Protein AF-A0A935Z567-F1 (afdb_monomer_lite)

Structure (mmCIF, N/CA/C/O backbone):
data_AF-A0A935Z567-F1
#
_entry.id   AF-A0A935Z567-F1
#
loop_
_atom_site.group_PDB
_atom_site.id
_atom_site.type_symbol
_atom_site.label_atom_id
_atom_site.label_alt_id
_atom_site.label_comp_id
_atom_site.label_asym_id
_atom_site.label_entity_id
_atom_site.label_seq_id
_atom_site.pdbx_PDB_ins_code
_atom_site.Cartn_x
_atom_site.Cartn_y
_atom_site.Cartn_z
_atom_site.occupancy
_atom_site.B_iso_or_equiv
_atom_site.auth_seq_id
_atom_site.auth_comp_id
_atom_site.auth_asym_id
_atom_site.auth_atom_id
_atom_site.pdbx_PDB_model_num
ATOM 1 N N . MET A 1 1 ? -27.827 0.324 27.710 1.00 44.59 1 MET A N 1
ATOM 2 C CA . MET A 1 1 ? -26.939 -0.595 26.975 1.00 44.59 1 MET A CA 1
ATOM 3 C C . MET A 1 1 ? -26.848 -0.052 25.567 1.00 44.59 1 MET A C 1
ATOM 5 O O . MET A 1 1 ? -27.857 -0.059 24.879 1.00 44.59 1 MET A O 1
ATOM 9 N N . SER A 1 2 ? -25.726 0.569 25.209 1.00 57.16 2 SER A N 1
ATOM 10 C CA . SER A 1 2 ? -25.536 1.090 23.855 1.00 57.16 2 SER A CA 1
ATOM 11 C C . SER A 1 2 ? -25.254 -0.092 22.938 1.00 57.16 2 SER A C 1
ATOM 13 O O . SER A 1 2 ? -24.290 -0.817 23.165 1.00 57.16 2 SER A O 1
ATOM 15 N N . ASP A 1 3 ? -26.131 -0.302 21.964 1.00 50.41 3 ASP A N 1
ATOM 16 C CA . ASP A 1 3 ? -25.962 -1.275 20.892 1.00 50.41 3 ASP A CA 1
ATOM 17 C C . ASP A 1 3 ? -24.784 -0.811 20.021 1.00 50.41 3 ASP A C 1
ATOM 19 O O . ASP A 1 3 ? -24.916 0.071 19.172 1.00 50.41 3 ASP A O 1
ATOM 23 N N . GLU A 1 4 ? -23.581 -1.303 20.316 1.00 61.00 4 GLU A N 1
ATOM 24 C CA . GLU A 1 4 ? -22.419 -1.125 19.447 1.00 61.00 4 GLU A CA 1
ATOM 25 C C . GLU A 1 4 ? -22.566 -2.111 18.286 1.00 61.00 4 GLU A C 1
ATOM 27 O O . GLU A 1 4 ? -21.987 -3.197 18.279 1.00 61.00 4 GLU A O 1
ATOM 32 N N . SER A 1 5 ? -23.411 -1.762 17.314 1.00 66.88 5 SER A N 1
ATOM 33 C CA . SER A 1 5 ? -23.557 -2.559 16.102 1.00 66.88 5 SER A CA 1
ATOM 34 C C . SER A 1 5 ? -22.197 -2.608 15.380 1.00 66.88 5 SER A C 1
ATOM 36 O O . SER A 1 5 ? -21.588 -1.552 15.153 1.00 66.88 5 SER A O 1
ATOM 38 N N . PRO A 1 6 ? -21.678 -3.796 15.013 1.00 64.25 6 PRO A N 1
ATOM 39 C CA . PRO A 1 6 ? -20.356 -3.924 14.415 1.00 64.25 6 PRO A CA 1
ATOM 40 C C . PRO A 1 6 ? -20.309 -3.133 13.108 1.00 64.25 6 PRO A C 1
ATOM 42 O O . PRO A 1 6 ? -21.022 -3.432 12.149 1.00 64.25 6 PRO A O 1
ATOM 45 N N . LYS A 1 7 ? -19.478 -2.085 13.080 1.00 68.44 7 LYS A N 1
ATOM 46 C CA . LYS A 1 7 ? -19.321 -1.216 11.911 1.00 68.44 7 LYS A CA 1
ATOM 47 C C . LYS A 1 7 ? -18.932 -2.091 10.710 1.00 68.44 7 LYS A C 1
ATOM 49 O O . LYS A 1 7 ? -17.947 -2.826 10.816 1.00 68.44 7 LYS A O 1
ATOM 54 N N . PRO A 1 8 ? -19.671 -2.043 9.587 1.00 71.88 8 PRO A N 1
ATOM 55 C CA . PRO A 1 8 ? -19.402 -2.912 8.452 1.00 71.88 8 PRO A CA 1
ATOM 56 C C . PRO A 1 8 ? -17.976 -2.680 7.959 1.00 71.88 8 PRO A C 1
ATOM 58 O O . PRO A 1 8 ? -17.578 -1.551 7.659 1.00 71.88 8 PRO A O 1
ATOM 61 N N . ILE A 1 9 ? -17.195 -3.757 7.903 1.00 72.19 9 ILE A N 1
ATOM 62 C CA . ILE A 1 9 ? -15.820 -3.706 7.417 1.00 72.19 9 ILE A CA 1
ATOM 63 C C . ILE A 1 9 ? -15.884 -3.509 5.905 1.00 72.19 9 ILE A C 1
ATOM 65 O O . ILE A 1 9 ? -16.220 -4.424 5.155 1.00 72.19 9 ILE A O 1
ATOM 69 N N . VAL A 1 10 ? -15.582 -2.296 5.453 1.00 81.75 10 VAL A N 1
ATOM 70 C CA . VAL A 1 10 ? -15.609 -1.958 4.029 1.00 81.75 10 VAL A CA 1
ATOM 71 C C . VAL A 1 10 ? -14.394 -2.592 3.346 1.00 81.75 10 VAL A C 1
ATOM 73 O O . VAL A 1 10 ? -13.250 -2.359 3.746 1.00 81.75 10 VAL A O 1
ATOM 76 N N . ALA A 1 11 ? -14.653 -3.404 2.319 1.00 87.88 11 ALA A N 1
ATOM 77 C CA . ALA A 1 11 ? -13.630 -4.001 1.471 1.00 87.88 11 ALA A CA 1
ATOM 78 C C . ALA A 1 11 ? -13.310 -3.078 0.282 1.00 87.88 11 ALA A C 1
ATOM 80 O O . ALA A 1 11 ? -14.214 -2.611 -0.411 1.00 87.88 11 ALA A O 1
ATOM 81 N N . LEU A 1 12 ? -12.027 -2.814 0.042 1.00 90.81 12 LEU A N 1
ATOM 82 C CA . LEU A 1 12 ? -11.523 -1.975 -1.039 1.00 90.81 12 LEU A CA 1
ATOM 83 C C . LEU A 1 12 ? -10.589 -2.795 -1.929 1.00 90.81 12 LEU A C 1
ATOM 85 O O . LEU A 1 12 ? -9.544 -3.252 -1.476 1.00 90.81 12 LEU A O 1
ATOM 89 N N . ARG A 1 13 ? -10.945 -2.947 -3.204 1.00 93.25 13 ARG A N 1
ATOM 90 C CA . ARG A 1 13 ? -10.104 -3.614 -4.200 1.00 93.25 13 ARG A CA 1
ATOM 91 C C . ARG A 1 13 ? -9.543 -2.581 -5.166 1.00 93.25 13 ARG A C 1
ATOM 93 O O . ARG A 1 13 ? -10.315 -1.840 -5.769 1.00 93.25 13 ARG A O 1
ATOM 100 N N . VAL A 1 14 ? -8.222 -2.532 -5.303 1.00 91.56 14 VAL A N 1
ATOM 101 C CA . VAL A 1 14 ? -7.526 -1.599 -6.198 1.00 91.56 14 VAL A CA 1
ATOM 102 C C . VAL A 1 14 ? -6.729 -2.397 -7.217 1.00 91.56 14 VAL A C 1
ATOM 104 O O . VAL A 1 14 ? -5.913 -3.240 -6.850 1.00 91.56 14 VAL A O 1
ATOM 107 N N . VAL A 1 15 ? -6.986 -2.134 -8.497 1.00 93.94 15 VAL A N 1
ATOM 108 C CA . VAL A 1 15 ? -6.298 -2.783 -9.617 1.00 93.94 15 VAL A CA 1
ATOM 109 C C . VAL A 1 15 ? -5.158 -1.886 -10.078 1.00 93.94 15 VAL A C 1
ATOM 111 O O . VAL A 1 15 ? -5.386 -0.716 -10.385 1.00 93.94 15 VAL A O 1
ATOM 114 N N . ARG A 1 16 ? -3.941 -2.427 -10.144 1.00 92.25 16 ARG A N 1
ATOM 115 C CA . ARG A 1 16 ? -2.765 -1.725 -10.660 1.00 92.25 16 ARG A CA 1
ATOM 116 C C . ARG A 1 16 ? -2.413 -2.189 -12.071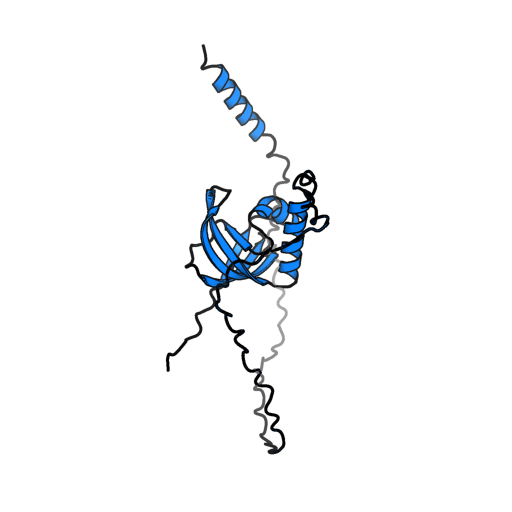 1.00 92.25 16 ARG A C 1
ATOM 118 O O . ARG A 1 16 ? -2.501 -3.385 -12.349 1.00 92.25 16 ARG A O 1
ATOM 125 N N . PRO A 1 17 ? -1.981 -1.279 -12.960 1.00 93.00 17 PRO A N 1
ATOM 126 C CA . PRO A 1 17 ? -1.701 -1.584 -14.361 1.00 93.00 17 PRO A CA 1
ATOM 127 C C . PRO A 1 17 ? -0.336 -2.271 -14.570 1.00 93.00 17 PRO A C 1
ATOM 129 O O . PRO A 1 17 ? 0.309 -2.044 -15.586 1.00 93.00 17 PRO A O 1
ATOM 132 N N . TYR A 1 18 ? 0.111 -3.104 -13.625 1.00 93.94 18 TYR A N 1
ATOM 133 C CA . TYR A 1 18 ? 1.374 -3.841 -13.720 1.00 93.94 18 TYR A CA 1
ATOM 134 C C . TYR A 1 18 ? 1.120 -5.325 -13.976 1.00 93.94 18 TYR A C 1
ATOM 136 O O . TYR A 1 18 ? 0.080 -5.873 -13.590 1.00 93.94 18 TYR A O 1
ATOM 144 N N . ASP A 1 19 ? 2.085 -5.977 -14.616 1.00 91.56 19 ASP A N 1
ATOM 145 C CA . ASP A 1 19 ? 2.006 -7.395 -14.975 1.00 91.56 19 ASP A CA 1
ATOM 146 C C . ASP A 1 19 ? 2.670 -8.300 -13.925 1.00 91.56 19 ASP A C 1
ATOM 148 O O . ASP A 1 19 ? 2.311 -9.471 -13.797 1.00 91.56 19 ASP A O 1
ATOM 152 N N . SER A 1 20 ? 3.610 -7.762 -13.136 1.00 93.81 20 SER A N 1
ATOM 153 C CA . SER A 1 20 ? 4.373 -8.513 -12.129 1.00 93.81 20 SER A CA 1
ATOM 154 C C . SER A 1 20 ? 4.619 -7.727 -10.841 1.00 93.81 20 SER A C 1
ATOM 156 O O . SER A 1 20 ? 4.554 -6.497 -10.812 1.00 93.81 20 SER A O 1
ATOM 158 N N . GLU A 1 21 ? 4.937 -8.460 -9.772 1.00 91.56 21 GLU A N 1
ATOM 159 C CA . GLU A 1 21 ? 5.300 -7.889 -8.474 1.00 91.56 21 GLU A CA 1
ATOM 160 C C . GLU A 1 21 ? 6.556 -7.014 -8.561 1.00 91.56 21 GLU A C 1
ATOM 162 O O . GLU A 1 21 ? 6.546 -5.888 -8.075 1.00 91.56 21 GLU A O 1
ATOM 167 N N . ASP A 1 22 ? 7.618 -7.493 -9.213 1.00 91.69 22 ASP A N 1
ATOM 168 C CA . ASP A 1 22 ? 8.876 -6.750 -9.328 1.00 91.69 22 ASP A CA 1
ATOM 169 C C . ASP A 1 22 ? 8.703 -5.430 -10.083 1.00 91.69 22 ASP A C 1
ATOM 171 O O . ASP A 1 22 ? 9.339 -4.432 -9.753 1.00 91.69 22 ASP A O 1
ATOM 175 N N . GLN A 1 23 ? 7.832 -5.404 -11.095 1.00 92.31 23 GLN A N 1
ATOM 176 C CA . GLN A 1 23 ? 7.509 -4.173 -11.813 1.00 92.31 23 GLN A CA 1
ATOM 177 C C . GLN A 1 23 ? 6.780 -3.179 -10.906 1.00 92.31 23 GLN A C 1
ATOM 179 O O . GLN A 1 23 ? 7.162 -2.015 -10.858 1.00 92.31 23 GLN A O 1
ATOM 184 N N . PHE A 1 24 ? 5.786 -3.647 -10.149 1.00 91.88 24 PHE A N 1
ATOM 185 C CA . PHE A 1 24 ? 5.091 -2.823 -9.162 1.00 91.88 24 PHE A CA 1
ATOM 186 C C . PHE A 1 24 ? 6.054 -2.274 -8.098 1.00 91.88 24 PHE A C 1
ATOM 188 O O . PHE A 1 24 ? 5.989 -1.097 -7.763 1.00 91.88 24 PHE A O 1
ATOM 195 N N . LEU A 1 25 ? 6.985 -3.091 -7.598 1.00 90.75 25 LEU A N 1
ATOM 196 C CA . LEU A 1 25 ? 7.983 -2.644 -6.626 1.00 90.75 25 LEU A CA 1
ATOM 197 C C . LEU A 1 25 ? 8.945 -1.602 -7.203 1.00 90.75 25 LEU A C 1
ATOM 199 O O . LEU A 1 25 ? 9.351 -0.708 -6.476 1.00 90.75 25 LEU A O 1
ATOM 203 N N . ARG A 1 26 ? 9.305 -1.670 -8.485 1.00 90.25 26 ARG A N 1
ATOM 204 C CA . ARG A 1 26 ? 10.166 -0.646 -9.100 1.00 90.25 26 ARG A CA 1
ATOM 205 C C . ARG A 1 26 ? 9.453 0.693 -9.280 1.00 90.25 26 ARG A C 1
ATOM 207 O O . ARG A 1 26 ? 10.035 1.727 -8.982 1.00 90.25 26 ARG A O 1
ATOM 214 N N . GLU A 1 27 ? 8.211 0.665 -9.753 1.00 89.38 27 GLU A N 1
ATOM 215 C CA . GLU A 1 27 ? 7.473 1.878 -10.135 1.00 89.38 27 GLU A CA 1
ATOM 216 C C . GLU A 1 27 ? 6.712 2.509 -8.955 1.00 89.38 27 GLU A C 1
ATOM 218 O O . GLU A 1 27 ? 6.616 3.728 -8.850 1.00 89.38 27 GLU A O 1
ATOM 223 N N . GLU A 1 28 ? 6.169 1.693 -8.044 1.00 88.31 28 GLU A N 1
ATOM 224 C CA . GLU A 1 28 ? 5.251 2.127 -6.978 1.00 88.31 28 GLU A CA 1
ATOM 225 C C . GLU A 1 28 ? 5.782 1.819 -5.561 1.00 88.31 28 GLU A C 1
ATOM 227 O O . GLU A 1 28 ? 5.048 1.945 -4.577 1.00 88.31 28 GLU A O 1
ATOM 232 N N . ALA A 1 29 ? 7.073 1.481 -5.396 1.00 87.06 29 ALA A N 1
ATOM 233 C CA . ALA A 1 29 ? 7.669 1.342 -4.056 1.00 87.06 29 ALA A CA 1
ATOM 234 C C . ALA A 1 29 ? 7.553 2.621 -3.224 1.00 87.06 29 ALA A C 1
ATOM 236 O O . ALA A 1 29 ? 7.549 2.543 -1.994 1.00 87.06 29 ALA A O 1
ATOM 237 N N . PHE A 1 30 ? 7.461 3.800 -3.850 1.00 87.50 30 PHE A N 1
ATOM 238 C CA . PHE A 1 30 ? 7.276 5.063 -3.135 1.00 87.50 30 PHE A CA 1
ATOM 239 C C . PHE A 1 30 ? 5.983 5.060 -2.294 1.00 87.50 30 PHE A C 1
ATOM 241 O O . PHE A 1 30 ? 6.014 5.491 -1.141 1.00 87.50 30 PHE A O 1
ATOM 248 N N . ALA A 1 31 ? 4.905 4.458 -2.810 1.00 89.12 31 ALA A N 1
ATOM 249 C CA . ALA A 1 31 ? 3.601 4.362 -2.157 1.00 89.12 31 ALA A CA 1
ATOM 250 C C . ALA A 1 31 ? 3.563 3.350 -0.998 1.00 89.12 31 ALA A C 1
ATOM 252 O O . ALA A 1 31 ? 2.636 3.358 -0.184 1.00 89.12 31 ALA A O 1
ATOM 253 N N . LEU A 1 32 ? 4.570 2.480 -0.904 1.00 92.06 32 LEU A N 1
ATOM 254 C CA . LEU A 1 32 ? 4.724 1.487 0.152 1.00 92.06 32 LEU A CA 1
ATOM 255 C C . LEU A 1 32 ? 5.768 1.926 1.177 1.00 92.06 32 LEU A C 1
ATOM 257 O O . LEU A 1 32 ? 6.909 2.273 0.861 1.00 92.06 32 LEU A O 1
ATOM 261 N N . THR A 1 33 ? 5.386 1.847 2.447 1.00 91.62 33 THR A N 1
ATOM 262 C CA . THR A 1 33 ? 6.314 1.941 3.571 1.00 91.62 33 THR A CA 1
ATOM 263 C C . THR A 1 33 ? 6.179 0.706 4.450 1.00 91.62 33 THR A C 1
ATOM 265 O O . THR A 1 33 ? 5.262 -0.099 4.304 1.00 91.62 33 THR A O 1
ATOM 268 N N . ARG A 1 34 ? 7.076 0.561 5.428 1.00 92.50 34 ARG A N 1
ATOM 269 C CA . ARG A 1 34 ? 7.040 -0.570 6.361 1.00 92.50 34 ARG A CA 1
ATOM 270 C C . ARG A 1 34 ? 5.752 -0.643 7.190 1.00 92.50 34 ARG A C 1
ATOM 272 O O . ARG A 1 34 ? 5.390 -1.716 7.661 1.00 92.50 34 ARG A O 1
ATOM 279 N N . THR A 1 35 ? 5.082 0.490 7.407 1.00 94.25 35 THR A N 1
ATOM 280 C CA . THR A 1 35 ? 3.910 0.579 8.299 1.00 94.25 35 THR A CA 1
ATOM 281 C C . THR A 1 35 ? 2.666 1.166 7.636 1.00 94.25 35 THR A C 1
ATOM 283 O O . THR A 1 35 ? 1.584 1.108 8.226 1.00 94.25 35 THR A O 1
ATOM 286 N N . SER A 1 36 ? 2.791 1.702 6.424 1.00 93.88 36 SER A N 1
ATOM 287 C CA . SER A 1 36 ? 1.698 2.333 5.695 1.00 93.88 36 SER A CA 1
ATOM 288 C C . SER A 1 36 ? 1.731 2.040 4.197 1.00 93.88 36 SER A C 1
ATOM 290 O O . SER A 1 36 ? 2.767 1.707 3.625 1.00 93.88 36 SER A O 1
ATOM 292 N N . LEU A 1 37 ? 0.568 2.197 3.575 1.00 94.31 37 LEU A N 1
ATOM 293 C CA . LEU A 1 37 ? 0.345 2.114 2.138 1.00 94.31 37 LEU A CA 1
ATOM 294 C C . LEU A 1 37 ? -0.435 3.342 1.691 1.00 94.31 37 LEU A C 1
ATOM 296 O O . LEU A 1 37 ? -1.427 3.710 2.322 1.00 94.31 37 LEU A O 1
ATOM 300 N N . VAL A 1 38 ? -0.020 3.934 0.582 1.00 94.38 38 VAL A N 1
ATOM 301 C CA . VAL A 1 38 ? -0.748 5.001 -0.094 1.00 94.38 38 VAL A CA 1
ATOM 302 C C . VAL A 1 38 ? -1.443 4.409 -1.314 1.00 94.38 38 VAL A C 1
ATOM 304 O O . VAL A 1 38 ? -0.806 3.884 -2.219 1.00 94.38 38 VAL A O 1
ATOM 307 N N . LEU A 1 39 ? -2.770 4.465 -1.346 1.00 92.06 39 LEU A N 1
ATOM 308 C CA . LEU A 1 39 ? -3.556 4.009 -2.486 1.00 92.06 39 LEU A CA 1
ATOM 309 C C . LEU A 1 39 ? -3.867 5.196 -3.399 1.00 92.06 39 LEU A C 1
ATOM 311 O O . LEU A 1 39 ? -4.842 5.913 -3.176 1.00 92.06 39 LEU A O 1
ATOM 315 N N . VAL A 1 40 ? -3.043 5.391 -4.431 1.00 91.06 40 VAL A N 1
ATOM 316 C CA . VAL A 1 40 ? -3.258 6.423 -5.460 1.00 91.06 40 VAL A CA 1
ATOM 317 C C . VAL A 1 40 ? -4.540 6.128 -6.241 1.00 91.06 40 VAL A C 1
ATOM 319 O O . VAL A 1 40 ? -4.752 4.976 -6.642 1.00 91.06 40 VAL A O 1
ATOM 322 N N . GLY A 1 41 ? -5.395 7.139 -6.421 1.00 86.94 41 GLY A N 1
ATOM 323 C CA . GLY A 1 41 ? -6.667 7.027 -7.143 1.00 86.94 41 GLY A CA 1
ATOM 324 C C . GLY A 1 41 ? -7.783 6.321 -6.364 1.00 86.94 41 GLY A C 1
ATOM 325 O O . GLY A 1 41 ? -8.832 6.010 -6.928 1.00 86.94 41 GLY A O 1
ATOM 326 N N . ALA A 1 42 ? -7.582 6.036 -5.073 1.00 89.00 42 ALA A N 1
ATOM 327 C CA . ALA A 1 42 ? -8.630 5.471 -4.233 1.00 89.00 42 ALA A CA 1
ATOM 328 C C . ALA A 1 42 ? -9.634 6.543 -3.791 1.00 89.00 42 ALA A C 1
ATOM 330 O O . ALA A 1 42 ? -9.272 7.674 -3.478 1.00 89.00 42 ALA A O 1
ATOM 331 N N . ASN A 1 43 ? -10.906 6.150 -3.697 1.00 90.00 43 ASN A N 1
ATOM 332 C CA . ASN A 1 43 ? -11.962 7.031 -3.207 1.00 90.00 43 ASN A CA 1
ATOM 333 C C . ASN A 1 43 ? -11.665 7.530 -1.781 1.00 90.00 43 ASN A C 1
ATOM 335 O O . ASN A 1 43 ? -11.219 6.735 -0.944 1.00 90.00 43 ASN A O 1
ATOM 339 N N . PRO A 1 44 ? -11.997 8.795 -1.459 1.00 90.94 44 PRO A N 1
ATOM 340 C CA . PRO A 1 44 ? -11.816 9.330 -0.120 1.00 90.94 44 PRO A CA 1
ATOM 341 C C . PRO A 1 44 ? -12.623 8.521 0.899 1.00 90.94 44 PRO A C 1
ATOM 343 O O . PRO A 1 44 ? -13.735 8.034 0.635 1.00 90.94 44 PRO A O 1
ATOM 346 N N . ARG A 1 45 ? -12.037 8.353 2.084 1.00 93.19 45 ARG A N 1
ATOM 347 C CA . ARG A 1 45 ? -12.642 7.643 3.211 1.00 93.19 45 ARG A CA 1
ATOM 348 C C . ARG A 1 45 ? -12.422 8.432 4.498 1.00 93.19 45 ARG A C 1
ATOM 350 O O . ARG A 1 45 ? -11.399 9.100 4.618 1.00 93.19 45 ARG A O 1
ATOM 357 N N . PRO A 1 46 ? -13.367 8.354 5.447 1.00 92.50 46 PRO A N 1
ATOM 358 C CA . PRO A 1 46 ? -13.215 9.003 6.739 1.00 92.50 46 PRO A CA 1
ATOM 359 C C . PRO A 1 46 ? -12.016 8.429 7.497 1.00 92.50 46 PRO A C 1
ATOM 361 O O . PRO A 1 46 ? -11.795 7.214 7.529 1.00 92.50 46 PRO A O 1
ATOM 364 N N . GLU A 1 47 ? -11.260 9.323 8.123 1.00 94.94 47 GLU A N 1
ATOM 365 C CA . GLU A 1 47 ? -10.110 8.973 8.945 1.00 94.94 47 GLU A CA 1
ATOM 366 C C . GLU A 1 47 ? -10.511 8.077 10.118 1.00 94.94 47 GLU A C 1
ATOM 368 O O . GLU A 1 47 ? -11.612 8.146 10.668 1.00 94.94 47 GLU A O 1
ATOM 373 N N . GLY A 1 48 ? -9.602 7.186 10.497 1.00 93.81 48 GLY A N 1
ATOM 374 C CA . GLY A 1 48 ? -9.782 6.281 11.618 1.00 93.81 48 GLY A CA 1
ATOM 375 C C . GLY A 1 48 ? -10.598 5.021 11.323 1.00 93.81 48 GLY A C 1
ATOM 376 O O . GLY A 1 48 ? -10.571 4.123 12.168 1.00 93.81 48 GLY A O 1
ATOM 377 N N . VAL A 1 49 ? -11.256 4.908 10.162 1.00 92.88 49 VAL A N 1
ATOM 378 C CA . VAL A 1 49 ? -11.965 3.685 9.744 1.00 92.88 49 VAL A CA 1
ATOM 379 C C . VAL A 1 49 ? -10.979 2.581 9.371 1.00 92.88 49 VAL A C 1
ATOM 381 O O . VAL A 1 49 ? -9.956 2.836 8.738 1.00 92.88 49 VAL A O 1
ATOM 384 N N . ILE A 1 50 ? -11.296 1.348 9.770 1.00 93.25 50 ILE A N 1
ATOM 385 C CA . ILE A 1 50 ? -10.548 0.147 9.396 1.00 93.25 50 ILE A CA 1
ATOM 386 C C . ILE A 1 50 ? -11.183 -0.443 8.137 1.00 93.25 50 ILE A C 1
ATOM 388 O O . ILE A 1 50 ? -12.386 -0.698 8.097 1.00 93.25 50 ILE A O 1
ATOM 392 N N . LEU A 1 51 ? -10.364 -0.645 7.112 1.00 92.38 51 LEU A N 1
ATOM 393 C CA . LEU A 1 51 ? -10.764 -1.165 5.811 1.00 92.38 51 LEU A CA 1
ATOM 394 C C . LEU A 1 51 ? -9.990 -2.444 5.524 1.00 92.38 51 LEU A C 1
ATOM 396 O O . LEU A 1 51 ? -8.790 -2.517 5.799 1.00 92.38 51 LEU A O 1
ATOM 400 N N . ARG A 1 52 ? -10.655 -3.421 4.910 1.00 94.56 52 ARG A N 1
ATOM 401 C CA . ARG A 1 52 ? -9.966 -4.545 4.269 1.00 94.56 52 ARG A CA 1
ATOM 402 C C . ARG A 1 52 ? -9.566 -4.093 2.882 1.00 94.56 52 ARG A C 1
ATOM 404 O O . ARG A 1 52 ? -10.431 -3.675 2.123 1.00 94.56 52 ARG A O 1
ATOM 411 N N . PHE A 1 53 ? -8.289 -4.154 2.550 1.00 94.31 53 PHE A N 1
ATOM 412 C CA . PHE A 1 53 ? -7.817 -3.772 1.228 1.00 94.31 53 PHE A CA 1
ATOM 413 C C . PHE A 1 53 ? -7.219 -4.972 0.500 1.00 94.31 53 PHE A C 1
ATOM 415 O O . PHE A 1 53 ? -6.622 -5.866 1.106 1.00 94.31 53 PHE A O 1
ATOM 422 N N . GLU A 1 54 ? -7.384 -4.969 -0.815 1.00 95.19 54 GLU A N 1
ATOM 423 C CA . GLU A 1 54 ? -6.797 -5.934 -1.730 1.00 95.19 54 GLU A CA 1
ATOM 424 C C . GLU A 1 54 ? -6.213 -5.183 -2.926 1.00 95.19 54 GLU A C 1
ATOM 426 O O . GLU A 1 54 ? -6.927 -4.512 -3.674 1.00 95.19 54 GLU A O 1
ATOM 431 N N . LEU A 1 55 ? -4.899 -5.279 -3.084 1.00 94.06 55 LEU A N 1
ATOM 432 C CA . LEU A 1 55 ? -4.163 -4.753 -4.216 1.00 94.06 55 LEU A CA 1
ATOM 433 C C . LEU A 1 55 ? -3.929 -5.889 -5.206 1.00 94.06 55 LEU A C 1
ATOM 435 O O . LEU A 1 55 ? -3.272 -6.884 -4.876 1.00 94.06 55 LEU A O 1
ATOM 439 N N . VAL A 1 56 ? -4.467 -5.736 -6.410 1.00 95.50 56 VAL A N 1
ATOM 440 C CA . VAL A 1 56 ? -4.371 -6.736 -7.473 1.00 95.50 56 VAL A CA 1
ATOM 441 C C . VAL A 1 56 ? -3.657 -6.168 -8.688 1.00 95.50 56 VAL A C 1
ATOM 443 O O . VAL A 1 56 ? -3.797 -4.991 -9.013 1.00 95.50 56 VAL A O 1
ATOM 446 N N . LEU A 1 57 ? -2.891 -7.014 -9.365 1.00 94.94 57 LEU A N 1
ATOM 447 C CA . LEU A 1 57 ? -2.277 -6.695 -10.650 1.00 94.94 57 LEU A CA 1
ATOM 448 C C . LEU A 1 57 ? -3.307 -6.699 -11.776 1.00 94.94 57 LEU A C 1
ATOM 450 O O . LEU A 1 57 ? -4.424 -7.201 -11.621 1.00 94.94 57 LEU A O 1
ATOM 454 N N . ARG A 1 58 ? -2.888 -6.233 -12.953 1.00 94.69 58 ARG A N 1
ATOM 455 C CA . ARG A 1 58 ? -3.667 -6.320 -14.191 1.00 94.69 58 ARG A CA 1
ATOM 456 C C . ARG A 1 58 ? -4.067 -7.761 -14.514 1.00 94.69 58 ARG A C 1
ATOM 458 O O . ARG A 1 58 ? -5.165 -7.998 -15.003 1.00 94.69 58 ARG A O 1
ATOM 465 N N . SER A 1 59 ? -3.195 -8.717 -14.197 1.00 92.62 59 SER A N 1
ATOM 466 C CA . SER A 1 59 ? -3.445 -10.156 -14.338 1.00 92.62 59 SER A CA 1
ATOM 467 C C . SER A 1 59 ? -4.512 -10.700 -13.378 1.00 92.62 59 SER A C 1
ATOM 469 O O . SER A 1 59 ? -4.922 -11.849 -13.507 1.00 92.62 59 SER A O 1
ATOM 471 N N . GLY A 1 60 ? -4.949 -9.908 -12.394 1.00 92.44 60 GLY A N 1
ATOM 472 C CA . GLY A 1 60 ? -5.833 -10.338 -11.310 1.00 92.44 60 GLY A CA 1
ATOM 473 C C . GLY A 1 60 ? -5.101 -11.002 -10.142 1.00 92.44 60 GLY A C 1
ATOM 474 O O . GLY A 1 60 ? -5.736 -11.318 -9.135 1.00 92.44 60 GLY A O 1
ATOM 475 N N . ALA A 1 61 ? -3.779 -11.185 -10.236 1.00 93.00 61 ALA A N 1
ATOM 476 C CA . ALA A 1 61 ? -2.978 -11.725 -9.146 1.00 93.00 61 ALA A CA 1
ATOM 477 C C . ALA A 1 61 ? -2.984 -10.775 -7.939 1.00 93.00 61 ALA A C 1
ATOM 479 O O . ALA A 1 61 ? -2.692 -9.585 -8.065 1.00 93.00 61 ALA A O 1
ATOM 480 N N . ILE A 1 62 ? -3.298 -11.313 -6.761 1.00 94.38 62 ILE A N 1
ATOM 481 C CA . ILE A 1 62 ? -3.288 -10.560 -5.505 1.00 94.38 62 ILE A CA 1
ATOM 482 C C . ILE A 1 62 ? -1.837 -10.364 -5.061 1.00 94.38 62 ILE A C 1
ATOM 484 O O . ILE A 1 62 ? -1.130 -11.341 -4.797 1.00 94.38 62 ILE A O 1
ATOM 488 N N . LEU A 1 63 ? -1.413 -9.104 -4.957 1.00 92.88 63 LEU A N 1
ATOM 489 C CA . LEU A 1 63 ? -0.102 -8.731 -4.421 1.00 92.88 63 LEU A CA 1
ATOM 490 C C . LEU A 1 63 ? -0.148 -8.493 -2.925 1.00 92.88 63 LEU A C 1
ATOM 492 O O . LEU A 1 63 ? 0.670 -9.026 -2.178 1.00 92.88 63 LEU A O 1
ATOM 496 N N . LEU A 1 64 ? -1.101 -7.666 -2.500 1.00 94.25 64 LEU A N 1
ATOM 497 C CA . LEU A 1 64 ? -1.167 -7.184 -1.135 1.00 94.25 64 LEU A CA 1
ATOM 498 C C . LEU A 1 64 ? -2.588 -7.309 -0.620 1.00 94.25 64 LEU A C 1
ATOM 500 O O . LEU A 1 64 ? -3.526 -6.764 -1.192 1.00 94.25 64 LEU A O 1
ATOM 504 N N . ARG A 1 65 ? -2.736 -8.010 0.491 1.00 95.69 65 ARG A N 1
ATOM 505 C C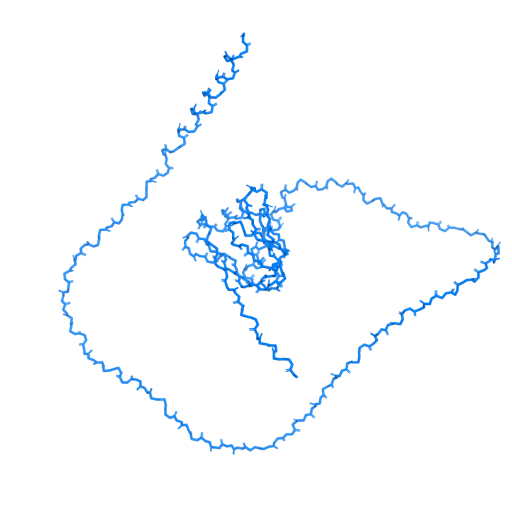A . ARG A 1 65 ? -3.995 -8.145 1.209 1.00 95.69 65 ARG A CA 1
ATOM 506 C C . ARG A 1 65 ? -3.773 -7.911 2.694 1.00 95.69 65 ARG A C 1
ATOM 508 O O . ARG A 1 65 ? -2.747 -8.317 3.259 1.00 95.69 65 ARG A O 1
ATOM 515 N N . GLY A 1 66 ? -4.718 -7.203 3.297 1.00 95.31 66 GLY A N 1
ATOM 516 C CA . GLY A 1 66 ? -4.693 -6.911 4.717 1.00 95.31 66 GLY A CA 1
ATOM 517 C C . GLY A 1 66 ? -5.822 -5.998 5.165 1.00 95.31 66 GLY A C 1
ATOM 518 O O . GLY A 1 66 ? -6.776 -5.716 4.439 1.00 95.31 66 GLY A O 1
ATOM 519 N N . GLU A 1 67 ? -5.682 -5.539 6.397 1.00 95.38 67 GLU A N 1
ATOM 520 C CA . GLU A 1 67 ? -6.511 -4.531 7.029 1.00 95.38 67 GLU A CA 1
ATOM 521 C C . GLU A 1 67 ? -5.656 -3.310 7.350 1.00 95.38 67 GLU A C 1
ATOM 523 O O . GLU A 1 67 ? -4.509 -3.413 7.805 1.00 95.38 67 GLU A O 1
ATOM 528 N N . GLY A 1 68 ? -6.215 -2.135 7.087 1.00 95.38 68 GLY A N 1
ATOM 529 C CA . GLY A 1 68 ? -5.546 -0.868 7.321 1.00 95.38 68 GLY A CA 1
ATOM 530 C C . GLY A 1 68 ? -6.499 0.164 7.894 1.00 95.38 68 GLY A C 1
ATOM 531 O O . GLY A 1 68 ? -7.670 0.223 7.520 1.00 95.38 68 GLY A O 1
ATOM 532 N N . ARG A 1 69 ? -5.989 0.991 8.804 1.00 95.50 69 ARG A N 1
ATOM 533 C CA . ARG A 1 69 ? -6.696 2.152 9.337 1.00 95.50 69 ARG A CA 1
ATOM 534 C C . ARG A 1 69 ? -6.408 3.368 8.466 1.00 95.50 69 ARG A C 1
ATOM 536 O O . ARG A 1 69 ? -5.243 3.682 8.234 1.00 95.50 69 ARG A O 1
ATOM 543 N N . VAL A 1 70 ? -7.448 4.063 8.019 1.00 95.94 70 VAL A N 1
ATOM 544 C CA . VAL A 1 70 ? -7.309 5.302 7.243 1.00 95.94 70 VAL A CA 1
ATOM 545 C C . VAL A 1 70 ? -6.656 6.378 8.104 1.00 95.94 70 VAL A C 1
ATOM 547 O O . VAL A 1 70 ? -7.148 6.678 9.191 1.00 95.94 70 VAL A O 1
ATOM 550 N N . LEU A 1 71 ? -5.553 6.943 7.619 1.00 95.56 71 LEU A N 1
ATOM 551 C CA . LEU A 1 71 ? -4.887 8.089 8.236 1.00 95.56 71 LEU A CA 1
ATOM 552 C C . LEU A 1 71 ? -5.353 9.416 7.644 1.00 95.56 71 LEU A C 1
ATOM 554 O O . LEU A 1 71 ? -5.374 10.403 8.360 1.00 95.56 71 LEU A O 1
ATOM 558 N N . GLY A 1 72 ? -5.694 9.432 6.357 1.00 94.38 72 GLY A N 1
ATOM 559 C CA . GLY A 1 72 ? -6.078 10.644 5.646 1.00 94.38 72 GLY A CA 1
ATOM 560 C C . GLY A 1 72 ? -6.171 10.413 4.146 1.00 94.38 72 GLY A C 1
ATOM 561 O O . GLY A 1 72 ? -5.788 9.356 3.633 1.00 94.38 72 GLY A O 1
ATOM 562 N N . HIS A 1 73 ? -6.681 11.417 3.447 1.00 94.50 73 HIS A N 1
ATOM 563 C CA . HIS A 1 73 ? -6.748 11.469 1.993 1.00 94.50 73 HIS A CA 1
ATOM 564 C C . HIS A 1 73 ? -6.177 12.808 1.528 1.00 94.50 73 HIS A C 1
ATOM 566 O O . HIS A 1 73 ? -6.618 13.859 1.994 1.00 94.50 73 HIS A O 1
ATOM 572 N N . GLY A 1 74 ? -5.211 12.783 0.616 1.00 91.69 74 GLY A N 1
ATOM 573 C CA . GLY A 1 74 ? -4.514 13.992 0.186 1.00 91.69 74 GLY A CA 1
ATOM 574 C C . GLY A 1 74 ? -3.692 13.786 -1.083 1.00 91.69 74 GLY A C 1
ATOM 575 O O . GLY A 1 74 ? -3.657 12.675 -1.612 1.00 91.69 74 GLY A O 1
ATOM 576 N N . PRO A 1 75 ? -3.054 14.851 -1.592 1.00 90.50 75 PRO A N 1
ATOM 577 C CA . PRO A 1 75 ? -2.173 14.749 -2.746 1.00 90.50 75 PRO A CA 1
ATOM 578 C C . PRO A 1 75 ? -0.964 13.869 -2.414 1.00 90.50 75 PRO A C 1
ATOM 580 O O . PRO A 1 75 ? -0.375 13.974 -1.337 1.00 90.50 75 PRO A O 1
ATOM 583 N N . THR A 1 76 ? -0.612 12.989 -3.343 1.00 87.19 76 THR A N 1
ATOM 584 C CA . THR A 1 76 ? 0.571 12.125 -3.253 1.00 87.19 76 THR A CA 1
ATOM 585 C C . THR A 1 76 ? 1.769 12.762 -3.954 1.00 87.19 76 THR A C 1
ATOM 587 O O . THR A 1 76 ? 1.649 13.831 -4.551 1.00 87.19 76 THR A O 1
ATOM 590 N N . GLU A 1 77 ? 2.931 12.104 -3.920 1.00 81.25 77 GLU A N 1
ATOM 591 C CA . GLU A 1 77 ? 4.133 12.553 -4.643 1.00 81.25 77 GLU A CA 1
ATOM 592 C C . GLU A 1 77 ? 3.906 12.664 -6.161 1.00 81.25 77 GLU A C 1
ATOM 594 O O . GLU A 1 77 ? 4.554 13.467 -6.826 1.00 81.25 77 GLU A O 1
ATOM 599 N N . LEU A 1 78 ? 2.929 11.924 -6.697 1.00 80.56 78 LEU A N 1
ATOM 600 C CA . LEU A 1 78 ? 2.509 11.996 -8.097 1.00 80.56 78 LEU A CA 1
ATOM 601 C C . LEU A 1 78 ? 1.511 13.134 -8.384 1.00 80.56 78 LEU A C 1
ATOM 603 O O . LEU A 1 78 ? 1.068 13.293 -9.517 1.00 80.56 78 LEU A O 1
ATOM 607 N N . GLY A 1 79 ? 1.107 13.909 -7.374 1.00 84.81 79 GLY A N 1
ATOM 608 C CA . GLY A 1 79 ? 0.091 14.962 -7.494 1.00 84.81 79 GLY A CA 1
ATOM 609 C C . GLY A 1 79 ? -1.351 14.448 -7.566 1.00 84.81 79 GLY A C 1
ATOM 610 O O . GLY A 1 79 ? -2.289 15.225 -7.393 1.00 84.81 79 GLY A O 1
ATOM 611 N N . GLU A 1 80 ? -1.551 13.144 -7.754 1.00 87.50 80 GLU A N 1
ATOM 612 C CA . GLU A 1 80 ? -2.865 12.510 -7.701 1.00 87.50 80 GLU A CA 1
ATOM 613 C C . GLU A 1 80 ? -3.338 12.326 -6.251 1.00 87.50 80 GLU A C 1
ATOM 615 O O . GLU A 1 80 ? -2.517 12.063 -5.361 1.00 87.50 80 GLU A O 1
ATOM 620 N N . PRO A 1 81 ? -4.653 12.434 -5.986 1.00 90.69 81 PRO A N 1
ATOM 621 C CA . PRO A 1 81 ? -5.202 12.151 -4.670 1.00 90.69 81 PRO A CA 1
ATOM 622 C C . PRO A 1 81 ? -5.012 10.672 -4.313 1.00 90.69 81 PRO A C 1
ATOM 624 O O . PRO A 1 81 ? -5.294 9.768 -5.106 1.00 90.69 81 PRO A O 1
ATOM 627 N N . GLY A 1 82 ? -4.535 10.426 -3.098 1.00 92.25 82 GLY A N 1
ATOM 628 C CA . GLY A 1 82 ? -4.305 9.092 -2.569 1.00 92.25 82 GLY A CA 1
ATOM 629 C C . GLY A 1 82 ? -4.841 8.932 -1.157 1.00 92.25 82 GLY A C 1
ATOM 630 O O . GLY A 1 82 ? -4.879 9.872 -0.359 1.00 92.25 82 GLY A O 1
ATOM 631 N N . LEU A 1 83 ? -5.261 7.706 -0.853 1.00 94.69 83 LEU A N 1
ATOM 632 C CA . LEU A 1 83 ? -5.723 7.314 0.472 1.00 94.69 83 LEU A CA 1
ATOM 633 C C . LEU A 1 83 ? -4.574 6.677 1.254 1.00 94.69 83 LEU A C 1
ATOM 635 O O . LEU A 1 83 ? -4.085 5.610 0.880 1.00 94.69 83 LEU A O 1
ATOM 639 N N . THR A 1 84 ? -4.175 7.294 2.361 1.00 95.19 84 THR A N 1
ATOM 640 C CA . THR A 1 84 ? -3.103 6.772 3.212 1.00 95.19 84 THR A CA 1
ATOM 641 C C . THR A 1 84 ? -3.681 5.845 4.272 1.00 95.19 84 THR A C 1
ATOM 643 O O . THR A 1 84 ? -4.526 6.240 5.080 1.00 95.19 84 THR A O 1
ATOM 646 N N . LEU A 1 85 ? -3.197 4.608 4.300 1.00 95.44 85 LEU A N 1
ATOM 647 C CA . LEU A 1 85 ? -3.597 3.562 5.233 1.00 95.44 85 LEU A CA 1
ATOM 648 C C . LEU A 1 85 ? -2.412 3.166 6.115 1.00 95.44 85 LEU A C 1
ATOM 650 O O . LEU A 1 85 ? -1.325 2.907 5.610 1.00 95.44 85 LEU A O 1
ATOM 654 N N . LYS A 1 86 ? -2.624 3.049 7.427 1.00 96.56 86 LYS A N 1
ATOM 655 C CA . LYS A 1 86 ? -1.687 2.400 8.354 1.00 96.56 86 LYS A CA 1
ATOM 656 C C . LYS A 1 86 ? -2.070 0.939 8.518 1.00 96.56 86 LYS A C 1
ATOM 658 O O . LYS A 1 86 ? -3.216 0.654 8.859 1.00 96.56 86 LYS A O 1
ATOM 663 N N . PHE A 1 87 ? -1.130 0.023 8.331 1.00 96.38 87 PHE A N 1
ATOM 664 C CA . PHE A 1 87 ? -1.400 -1.404 8.488 1.00 96.38 87 PHE A CA 1
ATOM 665 C C . PHE A 1 87 ? -1.811 -1.730 9.928 1.00 96.38 87 PHE A C 1
ATOM 667 O O . PHE A 1 87 ? -1.118 -1.365 10.879 1.00 96.38 87 PHE A O 1
ATOM 674 N N . THR A 1 88 ? -2.937 -2.425 10.083 1.00 95.38 88 THR A N 1
ATOM 675 C CA . THR A 1 88 ? -3.362 -3.016 11.361 1.00 95.38 88 THR A CA 1
ATOM 676 C C . THR A 1 88 ? -3.122 -4.518 11.348 1.00 95.38 88 THR A C 1
ATOM 678 O O . THR A 1 88 ? -2.612 -5.066 12.323 1.00 95.38 88 THR A O 1
ATOM 681 N N . ARG A 1 89 ? -3.438 -5.182 10.228 1.00 94.69 89 ARG A N 1
ATOM 682 C CA . ARG A 1 89 ? -3.169 -6.606 9.994 1.00 94.69 89 ARG A CA 1
ATOM 683 C C . ARG A 1 89 ? -2.730 -6.800 8.548 1.00 94.69 89 ARG A C 1
ATOM 685 O O . ARG A 1 89 ? -3.295 -6.205 7.640 1.00 94.69 89 ARG A O 1
ATOM 692 N N . LEU A 1 90 ? -1.734 -7.642 8.322 1.00 95.25 90 LEU A N 1
ATOM 693 C CA . LEU A 1 90 ? -1.265 -8.003 6.986 1.00 95.25 90 LEU A CA 1
ATOM 694 C C . LEU A 1 90 ? -1.191 -9.516 6.885 1.00 95.25 90 LEU A C 1
ATOM 696 O O . LEU A 1 90 ? -0.805 -10.182 7.848 1.00 95.25 90 LEU A O 1
ATOM 700 N N . ASP A 1 91 ? -1.505 -10.042 5.707 1.00 94.88 91 ASP A N 1
ATOM 701 C CA . ASP A 1 91 ? -1.234 -11.444 5.415 1.00 94.88 91 ASP A CA 1
ATOM 702 C C . ASP A 1 91 ? 0.287 -11.709 5.388 1.00 94.88 91 ASP A C 1
ATOM 704 O O . ASP A 1 91 ? 1.063 -10.815 5.025 1.00 94.88 91 ASP A O 1
ATOM 708 N N . PRO A 1 92 ? 0.751 -12.930 5.721 1.00 95.25 92 PRO A N 1
ATOM 709 C CA . PRO A 1 92 ? 2.180 -13.251 5.763 1.00 95.25 92 PRO A CA 1
ATOM 710 C C . PRO A 1 92 ? 2.917 -12.954 4.446 1.00 95.25 92 PRO A C 1
ATOM 712 O O . PRO A 1 92 ? 4.011 -12.389 4.462 1.00 95.25 92 PRO A O 1
ATOM 715 N N . ARG A 1 93 ? 2.285 -13.260 3.302 1.00 93.88 93 ARG A N 1
ATOM 716 C CA . ARG A 1 93 ? 2.812 -12.956 1.959 1.00 93.88 93 ARG A CA 1
ATOM 717 C C . ARG A 1 93 ? 2.958 -11.447 1.739 1.00 93.88 93 ARG A C 1
ATOM 719 O O . ARG A 1 93 ? 4.014 -10.992 1.308 1.00 93.88 93 ARG A O 1
ATOM 726 N N . SER A 1 94 ? 1.927 -10.681 2.094 1.00 93.81 94 SER A N 1
ATOM 727 C CA . SER A 1 94 ? 1.917 -9.218 1.998 1.00 93.81 94 SER A CA 1
ATOM 728 C C . SER A 1 94 ? 3.011 -8.587 2.860 1.00 93.81 94 SER A C 1
ATOM 730 O O . SER A 1 94 ? 3.697 -7.668 2.424 1.00 93.81 94 SER A O 1
ATOM 732 N N . LYS A 1 95 ? 3.215 -9.100 4.081 1.00 94.44 95 LYS A N 1
ATOM 733 C CA . LYS A 1 95 ? 4.275 -8.633 4.984 1.00 94.44 95 LYS A CA 1
ATOM 734 C C . LYS A 1 95 ? 5.669 -8.867 4.400 1.00 94.44 95 LYS A C 1
ATOM 736 O O . LYS A 1 95 ? 6.514 -7.987 4.521 1.00 94.44 95 LYS A O 1
ATOM 741 N N . ALA A 1 96 ? 5.910 -10.022 3.778 1.00 94.31 96 ALA A N 1
ATOM 742 C CA . ALA A 1 96 ? 7.189 -10.306 3.128 1.00 94.31 96 ALA A CA 1
ATOM 743 C C . ALA A 1 96 ? 7.458 -9.340 1.961 1.00 94.31 96 ALA A C 1
ATOM 745 O O . ALA A 1 96 ? 8.564 -8.822 1.842 1.00 94.31 96 ALA A O 1
ATOM 746 N N . LEU A 1 97 ? 6.438 -9.037 1.150 1.00 92.44 97 LEU A N 1
ATOM 747 C CA . LEU A 1 97 ? 6.537 -8.059 0.062 1.00 92.44 97 LEU A CA 1
ATOM 748 C C . LEU A 1 97 ? 6.863 -6.657 0.597 1.00 92.44 97 LEU A C 1
ATOM 750 O O . LEU A 1 97 ? 7.803 -6.029 0.117 1.00 92.44 97 LEU A O 1
ATOM 754 N N . VAL A 1 98 ? 6.142 -6.191 1.622 1.00 93.44 98 VAL A N 1
ATOM 755 C CA . VAL A 1 98 ? 6.383 -4.884 2.264 1.00 93.44 98 VAL A CA 1
ATOM 756 C C . VAL A 1 98 ? 7.802 -4.791 2.826 1.00 93.44 98 VAL A C 1
ATOM 758 O O . VAL A 1 98 ? 8.460 -3.766 2.662 1.00 93.44 98 VAL A O 1
ATOM 761 N N . ASP A 1 99 ? 8.288 -5.846 3.482 1.00 92.44 99 ASP A N 1
ATOM 762 C CA . ASP A 1 99 ? 9.635 -5.866 4.059 1.00 92.44 99 ASP A CA 1
ATOM 763 C C . ASP A 1 99 ? 10.717 -5.860 2.963 1.00 92.44 99 ASP A C 1
ATOM 765 O O . ASP A 1 99 ? 11.678 -5.102 3.075 1.00 92.44 99 ASP A O 1
ATOM 769 N N . ARG A 1 100 ? 10.510 -6.578 1.845 1.00 90.69 100 ARG A N 1
ATOM 770 C CA . ARG A 1 100 ? 11.383 -6.494 0.656 1.00 90.69 100 ARG A CA 1
ATOM 771 C C . ARG A 1 100 ? 11.396 -5.100 0.034 1.00 90.69 100 ARG A C 1
ATOM 773 O O . ARG A 1 100 ? 12.470 -4.584 -0.257 1.00 90.69 100 ARG A O 1
ATOM 780 N N . ALA A 1 101 ? 10.227 -4.484 -0.138 1.00 89.94 101 ALA A N 1
ATOM 781 C CA . ALA A 1 101 ? 10.103 -3.128 -0.673 1.00 89.94 101 ALA A CA 1
ATOM 782 C C . ALA A 1 101 ? 10.830 -2.105 0.215 1.00 89.94 101 ALA A C 1
ATOM 784 O O . ALA A 1 101 ? 11.564 -1.244 -0.270 1.00 89.94 101 ALA A O 1
ATOM 785 N N . ALA A 1 102 ? 10.662 -2.231 1.535 1.00 89.06 102 ALA A N 1
ATOM 786 C CA . ALA A 1 102 ? 11.340 -1.384 2.507 1.00 89.06 102 ALA A CA 1
ATOM 787 C C . ALA A 1 102 ? 12.863 -1.605 2.500 1.00 89.06 102 ALA A C 1
ATOM 789 O O . ALA A 1 102 ? 13.611 -0.633 2.567 1.00 89.06 102 ALA A O 1
ATOM 790 N N . ALA A 1 103 ? 13.326 -2.854 2.387 1.00 87.69 103 ALA A N 1
ATOM 791 C CA . ALA A 1 103 ? 14.748 -3.178 2.309 1.00 87.69 103 ALA A CA 1
ATOM 792 C C . ALA A 1 103 ? 15.399 -2.637 1.024 1.00 87.69 103 ALA A C 1
ATOM 794 O O . ALA A 1 103 ? 16.488 -2.071 1.092 1.00 87.69 103 ALA A O 1
ATOM 795 N N . ALA A 1 104 ? 14.716 -2.741 -0.122 1.00 84.44 104 ALA A N 1
ATOM 796 C CA . ALA A 1 104 ? 15.190 -2.192 -1.393 1.00 84.44 104 ALA A CA 1
ATOM 797 C C . ALA A 1 104 ? 15.384 -0.669 -1.316 1.00 84.44 104 ALA A C 1
ATOM 799 O O . ALA A 1 104 ? 16.430 -0.159 -1.708 1.00 84.44 104 ALA A O 1
ATOM 800 N N . LYS A 1 105 ? 14.437 0.049 -0.696 1.00 81.88 105 LYS A N 1
ATOM 801 C CA . LYS A 1 105 ? 14.557 1.497 -0.458 1.00 81.88 105 LYS A CA 1
ATOM 802 C C . LYS A 1 105 ? 15.753 1.878 0.418 1.00 81.88 105 LYS A C 1
ATOM 804 O O . LYS A 1 105 ? 16.381 2.901 0.172 1.00 81.88 105 LYS A O 1
ATOM 809 N N . VAL A 1 106 ? 16.063 1.086 1.446 1.00 78.75 106 VAL A N 1
ATOM 810 C CA . VAL A 1 106 ? 17.225 1.342 2.319 1.00 78.75 106 VAL A CA 1
ATOM 811 C C . VAL A 1 106 ? 18.541 1.078 1.586 1.00 78.75 106 VAL A C 1
ATOM 813 O O . VAL A 1 106 ? 19.508 1.791 1.825 1.00 78.75 106 VAL A O 1
ATOM 816 N N . ALA A 1 107 ? 18.580 0.085 0.695 1.00 75.81 107 ALA A N 1
ATOM 817 C CA . ALA A 1 107 ? 19.768 -0.237 -0.093 1.00 75.81 107 ALA A CA 1
ATOM 818 C C . ALA A 1 107 ? 20.060 0.795 -1.199 1.00 75.81 107 ALA A C 1
ATOM 820 O O . ALA A 1 107 ? 21.219 0.999 -1.549 1.00 75.81 107 ALA A O 1
ATOM 821 N N . GLU A 1 108 ? 19.021 1.430 -1.748 1.00 69.56 108 GLU A N 1
ATOM 822 C CA . GLU A 1 108 ? 19.151 2.449 -2.797 1.00 69.56 108 GLU A CA 1
ATOM 823 C C . GLU A 1 108 ? 19.373 3.862 -2.240 1.00 69.56 108 GLU A C 1
ATOM 825 O O . GLU A 1 108 ? 19.910 4.730 -2.929 1.00 69.56 108 GLU A O 1
ATOM 830 N N . ALA A 1 109 ? 19.023 4.096 -0.971 1.00 62.62 109 ALA A N 1
ATOM 831 C CA . ALA A 1 109 ? 19.462 5.296 -0.283 1.00 62.62 109 ALA A CA 1
ATOM 832 C C . ALA A 1 109 ? 21.004 5.301 -0.258 1.00 62.62 109 ALA A C 1
ATOM 834 O O . ALA A 1 109 ? 21.597 4.347 0.257 1.00 62.62 109 ALA A O 1
ATOM 835 N N . PRO A 1 110 ? 21.675 6.340 -0.801 1.00 53.25 110 PRO A N 1
ATOM 836 C CA . PRO A 1 110 ? 23.119 6.462 -0.665 1.00 53.25 110 PRO A CA 1
ATOM 837 C C . PRO A 1 110 ? 23.432 6.358 0.820 1.00 53.25 110 PRO A C 1
ATOM 839 O O . PRO A 1 110 ? 22.749 7.000 1.624 1.00 53.25 110 PRO A O 1
ATOM 842 N N . ALA A 1 111 ? 24.393 5.487 1.155 1.00 55.44 111 ALA A N 1
ATOM 843 C CA . ALA A 1 111 ? 24.789 5.192 2.525 1.00 55.44 111 ALA A CA 1
ATOM 844 C C . ALA A 1 111 ? 24.705 6.481 3.348 1.00 55.44 111 ALA A C 1
ATOM 846 O O . ALA A 1 111 ? 25.275 7.487 2.900 1.00 55.44 111 ALA A O 1
ATOM 847 N N . PRO A 1 112 ? 23.974 6.504 4.483 1.00 55.03 112 PRO A N 1
ATOM 848 C CA . PRO A 1 112 ? 24.056 7.645 5.371 1.00 55.03 112 PRO A CA 1
ATOM 849 C C . PRO A 1 112 ? 25.545 7.802 5.631 1.00 55.03 112 PRO A C 1
ATOM 851 O O . PRO A 1 112 ? 26.163 6.898 6.191 1.00 55.03 112 PRO A O 1
ATOM 854 N N . SER A 1 113 ? 26.139 8.874 5.097 1.00 45.47 113 SER A N 1
ATOM 855 C CA . SER A 1 113 ? 27.507 9.217 5.434 1.00 45.47 113 SER A CA 1
ATOM 856 C C . SER A 1 113 ? 27.523 9.173 6.943 1.00 45.47 113 SER A C 1
ATOM 858 O O . SER A 1 113 ? 26.715 9.861 7.570 1.00 45.47 113 SER A O 1
ATOM 860 N N . GLU A 1 114 ? 28.332 8.272 7.493 1.00 47.31 114 GLU A N 1
ATOM 861 C CA . GLU A 1 114 ? 28.701 8.272 8.892 1.00 47.31 114 GLU A CA 1
ATOM 862 C C . GLU A 1 114 ? 29.145 9.697 9.218 1.00 47.31 114 GLU A C 1
ATOM 864 O O . GLU A 1 114 ? 30.311 10.060 9.093 1.00 47.31 114 GLU A O 1
ATOM 869 N N . THR A 1 115 ? 28.219 10.547 9.644 1.00 48.94 115 THR A N 1
ATOM 870 C CA . THR A 1 115 ? 28.535 11.420 10.746 1.00 48.94 115 THR A CA 1
ATOM 871 C C . THR A 1 115 ? 28.735 10.441 11.891 1.00 48.94 115 THR A C 1
ATOM 873 O O . THR A 1 115 ? 27.768 9.779 12.286 1.00 48.94 115 THR A O 1
ATOM 876 N N . PRO A 1 116 ? 29.980 10.249 12.364 1.00 54.59 116 PRO A N 1
ATOM 877 C CA . PRO A 1 116 ? 30.226 9.364 13.483 1.00 54.59 116 PRO A CA 1
ATOM 878 C C . PRO A 1 116 ? 29.271 9.754 14.612 1.00 54.59 116 PRO A C 1
ATOM 880 O O . PRO A 1 116 ? 28.937 10.942 14.745 1.00 54.59 116 PRO A O 1
ATOM 883 N N . PRO A 1 117 ? 28.817 8.794 15.437 1.00 53.19 117 PRO A N 1
ATOM 884 C CA . PRO A 1 117 ? 28.189 9.162 16.686 1.00 53.19 117 PRO A CA 1
ATOM 885 C C . PRO A 1 117 ? 29.182 10.095 17.371 1.00 53.19 117 PRO A C 1
ATOM 887 O O . PRO A 1 117 ? 30.293 9.683 17.706 1.00 53.19 117 PRO A O 1
ATOM 890 N N . ILE A 1 118 ? 28.815 11.369 17.535 1.00 54.19 118 ILE A N 1
ATOM 891 C CA . ILE A 1 118 ? 29.452 12.194 18.547 1.00 54.19 118 ILE A CA 1
ATOM 892 C C . ILE A 1 118 ? 29.142 11.433 19.822 1.00 54.19 118 ILE A C 1
ATOM 894 O O . ILE A 1 118 ? 28.034 11.491 20.359 1.00 54.19 118 ILE A O 1
ATOM 898 N N . VAL A 1 119 ? 30.117 10.622 20.217 1.00 48.56 119 VAL A N 1
ATOM 899 C CA . VAL A 1 119 ? 30.315 10.104 21.550 1.00 48.56 119 VAL A CA 1
ATOM 900 C C . VAL A 1 119 ? 30.024 11.295 22.443 1.00 48.56 119 VAL A C 1
ATOM 902 O O . VAL A 1 119 ? 30.820 12.225 22.558 1.00 48.56 119 VAL A O 1
ATOM 905 N N . ARG A 1 120 ? 28.825 11.315 23.032 1.00 55.62 120 ARG A N 1
ATOM 906 C CA . ARG A 1 120 ? 28.632 12.020 24.286 1.00 55.62 120 ARG A CA 1
ATOM 907 C C . ARG A 1 120 ? 29.556 11.286 25.231 1.00 55.62 120 ARG A C 1
ATOM 909 O O . ARG A 1 120 ? 29.189 10.234 25.750 1.00 55.62 120 ARG A O 1
ATOM 916 N N . SER A 1 121 ? 30.783 11.789 25.328 1.00 47.53 121 SER A N 1
ATOM 917 C CA . SER A 1 121 ? 31.757 11.364 26.309 1.00 47.53 121 SER A CA 1
ATOM 918 C C . SER A 1 121 ? 31.029 11.294 27.638 1.00 47.53 121 SER A C 1
ATOM 920 O O . SER A 1 121 ? 30.545 12.302 28.157 1.00 47.53 121 SER A O 1
ATOM 922 N N . ALA A 1 122 ? 30.884 10.067 28.127 1.00 53.38 122 ALA A N 1
ATOM 923 C CA . ALA A 1 122 ? 30.538 9.822 29.505 1.00 53.38 122 ALA A CA 1
ATOM 924 C C . ALA A 1 122 ? 31.509 10.638 30.381 1.00 53.38 122 ALA A C 1
ATOM 926 O O . ALA A 1 122 ? 32.687 10.772 30.029 1.00 53.38 122 ALA A O 1
ATOM 927 N N . PRO A 1 123 ? 31.021 11.228 31.478 1.00 51.78 123 PRO A N 1
ATOM 928 C CA . PRO A 1 123 ? 31.804 12.139 32.289 1.00 51.78 123 PRO A CA 1
ATOM 929 C C . PRO A 1 123 ? 32.946 11.364 32.950 1.00 51.78 123 PRO A C 1
ATOM 931 O O . PRO A 1 123 ? 32.716 10.443 33.734 1.00 51.78 123 PRO A O 1
ATOM 934 N N . ALA A 1 124 ? 34.182 11.735 32.622 1.00 54.50 124 ALA A N 1
ATOM 935 C CA . ALA A 1 124 ? 35.345 11.332 33.391 1.00 54.50 124 ALA A CA 1
ATOM 936 C C . ALA A 1 124 ? 35.289 12.070 34.735 1.00 54.50 124 ALA A C 1
ATOM 938 O O . ALA A 1 124 ? 35.332 13.298 34.792 1.00 54.50 124 ALA A O 1
ATOM 939 N N . ALA A 1 125 ? 35.112 11.296 35.799 1.00 57.12 125 ALA A N 1
ATOM 940 C CA . ALA A 1 125 ? 35.165 11.744 37.178 1.00 57.12 125 ALA A CA 1
ATOM 941 C C . ALA A 1 125 ? 36.511 12.408 37.514 1.00 57.12 125 ALA A C 1
ATOM 943 O O . ALA A 1 125 ? 37.533 12.007 36.962 1.00 57.12 125 ALA A O 1
ATOM 944 N N . LEU A 1 126 ? 36.505 13.345 38.467 1.00 56.03 126 LEU A N 1
ATOM 945 C CA . LEU A 1 126 ? 37.296 13.313 39.711 1.00 56.03 126 LEU A CA 1
ATOM 946 C C . LEU A 1 126 ? 36.795 14.432 40.676 1.00 56.03 126 LEU A C 1
ATOM 948 O O . LEU A 1 126 ? 36.108 15.346 40.220 1.00 56.03 126 LEU A O 1
ATOM 952 N N . PRO A 1 127 ? 37.023 14.299 42.001 1.00 63.94 127 PRO A N 1
ATOM 953 C CA . PRO A 1 127 ? 36.205 14.867 43.080 1.00 63.94 127 PRO A CA 1
ATOM 954 C C . PRO A 1 127 ? 36.761 16.179 43.654 1.00 63.94 127 PRO A C 1
ATOM 956 O O . PRO A 1 127 ? 37.971 16.342 43.677 1.00 63.94 127 PRO A O 1
ATOM 959 N N . GLU A 1 128 ? 35.891 17.038 44.206 1.00 52.22 128 GLU A N 1
ATOM 960 C CA . GLU A 1 128 ? 36.126 17.783 45.461 1.00 52.22 128 GLU A CA 1
ATOM 961 C C . GLU A 1 128 ? 34.860 18.549 45.923 1.00 52.22 128 GLU A C 1
ATOM 963 O O . GLU A 1 128 ? 34.232 19.280 45.165 1.00 52.22 128 GLU A O 1
ATOM 968 N N . GLU A 1 129 ? 34.490 18.270 47.178 1.00 50.38 129 GLU A N 1
ATOM 969 C CA . GLU A 1 129 ? 33.860 19.103 48.221 1.00 50.38 129 GLU A CA 1
ATOM 970 C C . GLU A 1 129 ? 32.581 19.966 47.988 1.00 50.38 129 GLU A C 1
ATOM 972 O O . GLU A 1 129 ? 32.560 20.957 47.273 1.00 50.38 129 GLU A O 1
ATOM 977 N N . VAL A 1 130 ? 31.520 19.550 48.714 1.00 62.53 130 VAL A N 1
ATOM 978 C CA . VAL A 1 130 ? 30.438 20.251 49.481 1.00 62.53 130 VAL A CA 1
ATOM 979 C C . VAL A 1 130 ? 30.304 21.802 49.444 1.00 62.53 130 VAL A C 1
ATOM 981 O O . VAL A 1 130 ? 31.316 22.474 49.305 1.00 62.53 130 VAL A O 1
ATOM 984 N N . PRO A 1 131 ? 29.120 22.433 49.726 1.00 54.91 131 PRO A N 1
ATOM 985 C CA . PRO A 1 131 ? 27.972 21.914 50.486 1.00 54.91 131 PRO A CA 1
ATOM 986 C C . PRO A 1 131 ? 26.548 22.213 49.947 1.00 54.91 131 PRO A C 1
ATOM 988 O O . PRO A 1 131 ? 26.294 23.028 49.067 1.00 54.91 131 PRO A O 1
ATOM 991 N N . ALA A 1 132 ? 25.614 21.506 50.586 1.00 58.75 132 ALA A N 1
ATOM 992 C CA . ALA A 1 132 ? 24.165 21.665 50.664 1.00 58.75 132 ALA A CA 1
ATOM 993 C C . ALA A 1 132 ? 23.554 23.016 50.255 1.00 58.75 132 ALA A C 1
ATOM 995 O O . ALA A 1 132 ? 23.746 24.001 50.955 1.00 58.75 132 ALA A O 1
ATOM 996 N N . TYR A 1 133 ? 22.618 22.985 49.297 1.00 53.41 133 TYR A N 1
ATOM 997 C CA . TYR A 1 133 ? 21.385 23.770 49.395 1.00 53.41 133 TYR A CA 1
ATOM 998 C C . TYR A 1 133 ? 20.168 23.027 48.824 1.00 53.41 133 TYR A C 1
ATOM 1000 O O . TYR A 1 133 ? 20.133 22.603 47.676 1.00 53.41 133 TYR A O 1
ATOM 1008 N N . ALA A 1 134 ? 19.158 22.960 49.691 1.00 53.91 134 ALA A N 1
ATOM 1009 C CA . ALA A 1 134 ? 17.737 23.105 49.397 1.00 53.91 134 ALA A CA 1
ATOM 1010 C C . ALA A 1 134 ? 17.011 22.006 48.595 1.00 53.91 134 ALA A C 1
ATOM 1012 O O . ALA A 1 134 ? 16.877 22.020 47.378 1.00 53.91 134 ALA A O 1
ATOM 1013 N N . ARG A 1 135 ? 16.392 21.127 49.391 1.00 53.47 135 ARG A N 1
ATOM 1014 C CA . ARG A 1 135 ? 15.093 20.473 49.169 1.00 53.47 135 ARG A CA 1
ATOM 1015 C C . ARG A 1 135 ? 14.137 21.211 48.210 1.00 53.47 135 ARG A C 1
ATOM 1017 O O . ARG A 1 135 ? 13.729 22.331 48.498 1.00 53.47 135 ARG A O 1
ATOM 1024 N N . ALA A 1 136 ? 13.610 20.460 47.244 1.00 53.16 136 ALA A N 1
ATOM 1025 C CA . ALA A 1 136 ? 12.192 20.447 46.855 1.00 53.16 136 ALA A CA 1
ATOM 1026 C C . ALA A 1 136 ? 11.886 19.040 46.269 1.00 53.16 136 ALA A C 1
ATOM 1028 O O . ALA A 1 136 ? 12.413 18.697 45.221 1.00 53.16 136 ALA A O 1
ATOM 1029 N N . THR A 1 137 ? 11.306 18.059 46.988 1.00 49.56 137 THR A N 1
ATOM 1030 C CA . THR A 1 137 ? 9.846 17.779 47.129 1.00 49.56 137 THR A CA 1
ATOM 1031 C C . THR A 1 137 ? 9.046 18.338 45.947 1.00 49.56 137 THR A C 1
ATOM 1033 O O . THR A 1 137 ? 9.018 19.551 45.812 1.00 49.56 137 THR A O 1
ATOM 1036 N N . VAL A 1 138 ? 8.365 17.617 45.045 1.00 54.47 138 VAL A N 1
ATOM 1037 C CA . VAL A 1 138 ? 7.555 16.365 44.987 1.00 54.47 138 VAL A CA 1
ATOM 1038 C C . VAL A 1 138 ? 7.096 16.210 43.493 1.00 54.47 138 VAL A C 1
ATOM 1040 O O . VAL A 1 138 ? 7.457 17.081 42.706 1.00 54.47 138 VAL A O 1
ATOM 1043 N N . PRO A 1 139 ? 6.208 15.284 43.043 1.00 52.72 139 PRO A N 1
ATOM 1044 C CA . PRO A 1 139 ? 5.819 13.959 43.526 1.00 52.72 139 PRO A CA 1
ATOM 1045 C C . PRO A 1 139 ? 5.937 12.835 42.465 1.00 52.72 139 PRO A C 1
ATOM 1047 O O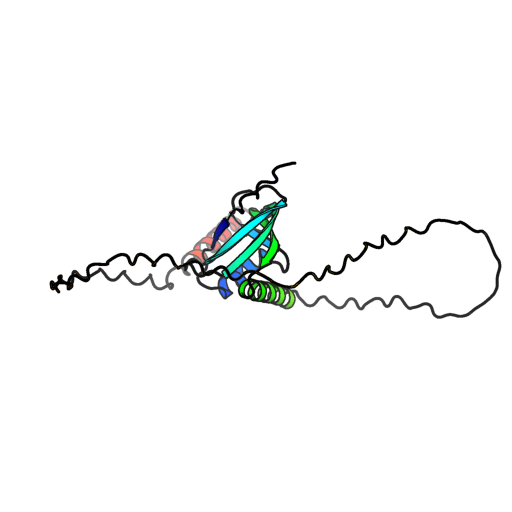 . PRO A 1 139 ? 5.774 12.999 41.261 1.00 52.72 139 PRO A O 1
ATOM 1050 N N . ASN A 1 140 ? 6.097 11.640 43.018 1.00 53.25 140 ASN A N 1
ATOM 1051 C CA . ASN A 1 140 ? 5.883 10.307 42.468 1.00 53.25 140 ASN A CA 1
ATOM 1052 C C . ASN A 1 140 ? 4.509 10.147 41.769 1.00 53.25 140 ASN A C 1
ATOM 1054 O O . ASN A 1 140 ? 3.471 10.098 42.437 1.00 53.25 140 ASN A O 1
ATOM 1058 N N . LEU A 1 141 ? 4.499 10.020 40.436 1.00 57.75 141 LEU A N 1
ATOM 1059 C CA . LEU A 1 141 ? 3.344 9.515 39.689 1.00 57.75 141 LEU A CA 1
ATOM 1060 C C . LEU A 1 141 ? 3.343 7.987 39.760 1.00 57.75 141 LEU A C 1
ATOM 1062 O O . LEU A 1 141 ? 4.085 7.290 39.070 1.00 57.75 141 LEU A O 1
ATOM 1066 N N . LYS A 1 142 ? 2.489 7.509 40.665 1.00 50.00 142 LYS A N 1
ATOM 1067 C CA . LYS A 1 142 ? 2.158 6.114 40.931 1.00 50.00 142 LYS A CA 1
ATOM 1068 C C . LYS A 1 142 ? 2.027 5.300 39.643 1.00 50.00 142 LYS A C 1
ATOM 1070 O O . LYS A 1 142 ? 1.161 5.556 38.811 1.00 50.00 142 LYS A O 1
ATOM 1075 N N . ALA A 1 143 ? 2.824 4.239 39.581 1.00 53.34 143 ALA A N 1
ATOM 1076 C CA . ALA A 1 143 ? 2.556 3.059 38.782 1.00 53.34 143 ALA A CA 1
ATOM 1077 C C . ALA A 1 143 ? 1.132 2.556 39.072 1.00 53.34 143 ALA A C 1
ATOM 1079 O O . ALA A 1 143 ? 0.837 2.055 40.161 1.00 53.34 143 ALA A O 1
ATOM 1080 N N . VAL A 1 144 ? 0.245 2.698 38.092 1.00 53.69 144 VAL A N 1
ATOM 1081 C CA . VAL A 1 144 ? -1.045 2.013 38.078 1.00 53.69 144 VAL A CA 1
ATOM 1082 C C . VAL A 1 144 ? -0.754 0.542 37.797 1.00 53.69 144 VAL A C 1
ATOM 1084 O O . VAL A 1 144 ? -0.514 0.137 36.663 1.00 53.69 144 VAL A O 1
ATOM 1087 N N . ARG A 1 145 ? -0.723 -0.258 38.867 1.00 50.22 145 ARG A N 1
ATOM 1088 C CA . ARG A 1 145 ? -0.827 -1.716 38.791 1.00 50.22 145 ARG A CA 1
ATOM 1089 C C . ARG A 1 145 ? -2.235 -2.045 38.309 1.00 50.22 145 ARG A C 1
ATOM 1091 O O . ARG A 1 145 ? -3.194 -1.873 39.056 1.00 50.22 145 ARG A O 1
ATOM 1098 N N . ILE A 1 146 ? -2.356 -2.499 37.069 1.00 56.59 146 ILE A N 1
ATOM 1099 C CA . ILE A 1 146 ? -3.581 -3.139 36.595 1.00 56.59 146 ILE A CA 1
ATOM 1100 C C . ILE A 1 146 ? -3.615 -4.531 37.248 1.00 56.59 146 ILE A C 1
ATOM 1102 O O . ILE A 1 146 ? -2.635 -5.268 37.121 1.00 56.59 146 ILE A O 1
ATOM 1106 N N . PRO A 1 147 ? -4.674 -4.892 37.993 1.00 57.69 147 PRO A N 1
ATOM 1107 C CA . PRO A 1 147 ? -4.802 -6.223 38.565 1.00 57.69 147 PRO A CA 1
ATOM 1108 C C . PRO A 1 147 ? -4.990 -7.257 37.450 1.00 57.69 147 PRO A C 1
ATOM 1110 O O . PRO A 1 147 ? -5.976 -7.231 36.715 1.00 57.69 147 PRO A O 1
ATOM 1113 N N . VAL A 1 148 ? -4.027 -8.174 37.356 1.00 50.84 148 VAL A N 1
ATOM 1114 C CA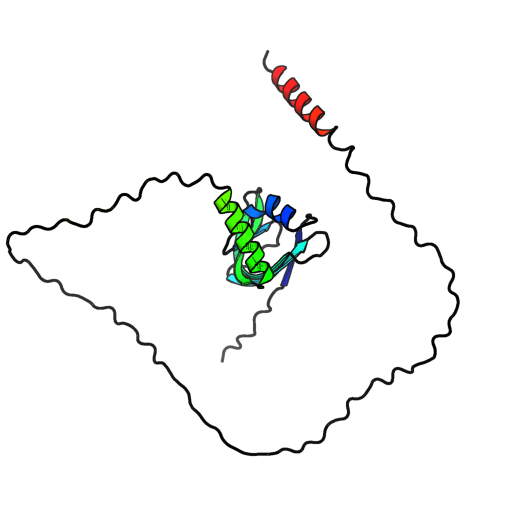 . VAL A 1 148 ? -4.163 -9.471 36.692 1.00 50.84 148 VAL A CA 1
ATOM 1115 C C . VAL A 1 148 ? -5.296 -10.224 37.389 1.00 50.84 148 VAL A C 1
ATOM 1117 O O . VAL A 1 148 ? -5.182 -10.569 38.564 1.00 50.84 148 VAL A O 1
ATOM 1120 N N . LYS A 1 149 ? -6.406 -10.449 36.683 1.00 53.06 149 LYS A N 1
ATOM 1121 C CA . LYS A 1 149 ? -7.342 -11.525 37.016 1.00 53.06 149 LYS A CA 1
ATOM 1122 C C . LYS A 1 149 ? -6.938 -12.739 36.188 1.00 53.06 149 LYS A C 1
ATOM 1124 O O . LYS A 1 149 ? -7.232 -12.809 35.000 1.00 53.06 149 LYS A O 1
ATOM 1129 N N . GLU A 1 150 ? -6.201 -13.628 36.837 1.00 57.34 150 GLU A N 1
ATOM 1130 C CA . GLU A 1 150 ? -5.975 -15.012 36.420 1.00 57.34 150 GLU A CA 1
ATOM 1131 C C . GLU A 1 150 ? -7.152 -15.904 36.890 1.00 57.34 150 GLU A C 1
ATOM 1133 O O . GLU A 1 150 ? -8.066 -15.399 37.551 1.00 57.34 150 GLU A O 1
ATOM 1138 N N . PRO A 1 151 ? -7.216 -17.173 36.453 1.00 55.72 151 PRO A N 1
ATOM 1139 C CA . PRO A 1 151 ? -8.385 -17.788 35.844 1.00 55.72 151 PRO A CA 1
ATOM 1140 C C . PRO A 1 151 ? -9.280 -18.487 36.872 1.00 55.72 151 PRO A C 1
ATOM 1142 O O . PRO A 1 151 ? -8.802 -19.044 37.858 1.00 55.72 151 PRO A O 1
ATOM 1145 N N . VAL A 1 152 ? -10.589 -18.496 36.615 1.00 61.81 152 VAL A N 1
ATOM 1146 C CA . VAL A 1 152 ? -11.510 -19.394 37.317 1.00 61.81 152 VAL A CA 1
ATOM 1147 C C . VAL A 1 152 ? -11.612 -20.667 36.487 1.00 61.81 152 VAL A C 1
ATOM 1149 O O . VAL A 1 152 ? -12.206 -20.685 35.411 1.00 61.81 152 VAL A O 1
ATOM 1152 N N . ASP A 1 153 ? -10.921 -21.680 36.991 1.00 58.09 153 ASP A N 1
ATOM 1153 C CA . ASP A 1 153 ? -11.068 -23.092 36.678 1.00 58.09 153 ASP A CA 1
ATOM 1154 C C . ASP A 1 153 ? -12.411 -23.573 37.257 1.00 58.09 153 ASP A C 1
ATOM 1156 O O . ASP A 1 153 ? -12.575 -23.616 38.473 1.00 58.09 153 ASP A O 1
ATOM 1160 N N . GLU A 1 154 ? -13.383 -23.872 36.394 1.00 50.09 154 GLU A N 1
ATOM 1161 C CA . GLU A 1 154 ? -14.581 -24.650 36.736 1.00 50.09 154 GLU A CA 1
ATOM 1162 C C . GLU A 1 154 ? -14.899 -25.604 35.570 1.00 50.09 154 GLU A C 1
ATOM 1164 O O . GLU A 1 154 ? -15.695 -25.314 34.676 1.00 50.09 154 GLU A O 1
ATOM 1169 N N . GLY A 1 155 ? -14.231 -26.758 35.562 1.00 48.12 155 GLY A N 1
ATOM 1170 C CA . GLY A 1 155 ? -14.895 -28.033 35.252 1.00 48.12 155 GLY A CA 1
ATOM 1171 C C . GLY A 1 155 ? -15.288 -28.718 36.575 1.00 48.12 155 GLY A C 1
ATOM 1172 O O . GLY A 1 155 ? -14.796 -28.273 37.614 1.00 48.12 155 GLY A O 1
ATOM 1173 N N . PRO A 1 156 ? -16.113 -29.788 36.608 1.00 61.53 156 PRO A N 1
ATOM 1174 C CA . PRO A 1 156 ? -16.372 -30.766 35.543 1.00 61.53 156 PRO A CA 1
ATOM 1175 C C . PRO A 1 156 ? -17.876 -31.067 35.309 1.00 61.53 156 PRO A C 1
ATOM 1177 O O . PRO A 1 156 ? -18.724 -30.503 35.981 1.00 61.53 156 PRO A O 1
ATOM 1180 N N . GLU A 1 157 ? -18.158 -31.986 34.366 1.00 50.28 157 GLU A N 1
ATOM 1181 C CA . GLU A 1 157 ? -19.308 -32.928 34.329 1.00 50.28 157 GLU A CA 1
ATOM 1182 C C . GLU A 1 157 ? -20.722 -32.363 34.590 1.00 50.28 157 GLU A C 1
ATOM 1184 O O . GLU A 1 157 ? -21.036 -31.855 35.651 1.00 50.28 157 GLU A O 1
ATOM 1189 N N . VAL A 1 158 ? -21.719 -32.473 33.717 1.00 53.41 158 VAL A N 1
ATOM 1190 C CA . VAL A 1 158 ? -22.293 -33.669 33.085 1.00 53.41 158 VAL A CA 1
ATOM 1191 C C . VAL A 1 158 ? -23.382 -33.157 32.134 1.00 53.41 158 VAL A C 1
ATOM 1193 O O . VAL A 1 158 ? -24.108 -32.232 32.482 1.00 53.41 158 VAL A O 1
ATOM 1196 N N . LEU A 1 159 ? -23.530 -33.785 30.968 1.00 47.06 159 LEU A N 1
ATOM 1197 C CA . LEU A 1 159 ? -24.783 -34.373 30.469 1.00 47.06 159 LEU A CA 1
ATOM 1198 C C . LEU A 1 159 ? -24.580 -34.751 28.999 1.00 47.06 159 LEU A C 1
ATOM 1200 O O . LEU A 1 159 ? -24.580 -33.921 28.092 1.00 47.06 159 LEU A O 1
ATOM 1204 N N . ARG A 1 160 ? -24.410 -36.059 28.789 1.00 53.88 160 ARG A N 1
ATOM 1205 C CA . ARG A 1 160 ? -24.685 -36.725 27.519 1.00 53.88 160 ARG A CA 1
ATOM 1206 C C . ARG A 1 160 ? -26.094 -36.340 27.070 1.00 53.88 160 ARG A C 1
ATOM 1208 O O . ARG A 1 160 ? -27.065 -36.782 27.674 1.00 53.88 160 ARG A O 1
ATOM 1215 N N . ALA A 1 161 ? -26.191 -35.564 26.002 1.00 53.53 161 ALA A N 1
ATOM 1216 C CA . ALA A 1 161 ? -27.382 -35.518 25.177 1.00 53.53 161 ALA A CA 1
ATOM 1217 C C . ALA A 1 161 ? -27.091 -36.355 23.928 1.00 53.53 161 ALA A C 1
ATOM 1219 O O . ALA A 1 161 ? -26.440 -35.899 22.991 1.00 53.53 161 ALA A O 1
ATOM 1220 N N . GLU A 1 162 ? -27.544 -37.608 23.946 1.00 55.81 162 GLU A N 1
ATOM 1221 C CA . GLU A 1 162 ? -27.954 -38.272 22.714 1.00 55.81 162 GLU A CA 1
ATOM 1222 C C . GLU A 1 162 ? -29.058 -37.414 22.091 1.00 55.81 162 GLU A C 1
ATOM 1224 O O . GLU A 1 162 ? -30.184 -37.388 22.581 1.00 55.81 162 GLU A O 1
ATOM 1229 N N . VAL A 1 163 ? -28.735 -36.684 21.028 1.00 53.53 163 VAL A N 1
ATOM 1230 C CA . VAL A 1 163 ? -29.732 -36.138 20.109 1.00 53.53 163 VAL A CA 1
ATOM 1231 C C . VAL A 1 163 ? -29.284 -36.515 18.707 1.00 53.53 163 VAL A C 1
ATOM 1233 O O . VAL A 1 163 ? -28.446 -35.863 18.092 1.00 53.53 163 VAL A O 1
ATOM 1236 N N . VAL A 1 164 ? -29.785 -37.681 18.296 1.00 55.00 164 VAL A N 1
ATOM 1237 C CA . VAL A 1 164 ? -30.348 -37.992 16.976 1.00 55.00 164 VAL A CA 1
ATOM 1238 C C . VAL A 1 164 ? -30.020 -36.948 15.907 1.00 55.00 164 VAL A C 1
ATOM 1240 O O . VAL A 1 164 ? -30.524 -35.826 15.934 1.00 55.00 164 VAL A O 1
ATOM 1243 N N . GLY A 1 165 ? -29.189 -37.346 14.946 1.00 49.94 165 GLY A N 1
ATOM 1244 C CA . GLY A 1 165 ? -28.906 -36.534 13.774 1.00 49.94 165 GLY A CA 1
ATOM 1245 C C . GLY A 1 165 ? -30.166 -36.276 12.943 1.00 49.94 165 GLY A C 1
ATOM 1246 O O . GLY A 1 165 ? -30.933 -37.209 12.701 1.00 49.94 165 GLY A O 1
ATOM 1247 N N . PRO A 1 166 ? -30.373 -35.048 12.444 1.00 62.81 166 PRO A N 1
ATOM 1248 C CA . PRO A 1 166 ? -31.092 -34.861 11.205 1.00 62.81 166 PRO A CA 1
ATOM 1249 C C . PRO A 1 166 ? -30.141 -35.227 10.061 1.00 62.81 166 PRO A C 1
ATOM 1251 O O . PRO A 1 166 ? -29.138 -34.563 9.802 1.00 62.81 166 PRO A O 1
ATOM 1254 N N . GLU A 1 167 ? -30.455 -36.365 9.459 1.00 57.31 167 GLU A N 1
ATOM 1255 C CA . GLU A 1 167 ? -30.191 -36.747 8.076 1.00 57.31 167 GLU A CA 1
ATOM 1256 C C . GLU A 1 167 ? -29.829 -35.539 7.183 1.00 57.31 167 GLU A C 1
ATOM 1258 O O . GLU A 1 167 ? -30.643 -34.619 7.037 1.00 57.31 167 GLU A O 1
ATOM 1263 N N . PRO A 1 168 ? -28.617 -35.483 6.597 1.00 67.00 168 PRO A N 1
ATOM 1264 C CA . PRO A 1 168 ? -28.350 -34.528 5.540 1.00 67.00 168 PRO A CA 1
ATOM 1265 C C . PRO A 1 168 ? -29.244 -34.911 4.363 1.00 67.00 168 PRO A C 1
ATOM 1267 O O . PRO A 1 168 ? -29.045 -35.949 3.743 1.00 67.00 168 PRO A O 1
ATOM 1270 N N . SER A 1 169 ? -30.238 -34.075 4.071 1.00 59.22 169 SER A N 1
ATOM 1271 C CA . SER A 1 169 ? -30.956 -34.125 2.805 1.00 59.22 169 SER A CA 1
ATOM 1272 C C . SER A 1 169 ? -29.933 -33.936 1.685 1.00 59.22 169 SER A C 1
ATOM 1274 O O . SER A 1 169 ? -29.503 -32.817 1.396 1.00 59.22 169 SER A O 1
ATOM 1276 N N . GLU A 1 170 ? -29.490 -35.048 1.104 1.00 58.22 170 GLU A N 1
ATOM 1277 C CA . GLU A 1 170 ? -28.825 -35.066 -0.187 1.00 58.22 170 GLU A CA 1
ATOM 1278 C C . GLU A 1 170 ? -29.780 -34.415 -1.195 1.00 58.22 170 GLU A C 1
ATOM 1280 O O . GLU A 1 170 ? -30.927 -34.852 -1.320 1.00 58.22 170 GLU A O 1
ATOM 1285 N N . PRO A 1 171 ? -29.373 -33.362 -1.922 1.00 66.94 171 PRO A N 1
ATOM 1286 C CA . PRO A 1 171 ? -30.063 -33.041 -3.151 1.00 66.94 171 PRO A CA 1
ATOM 1287 C C . PRO A 1 171 ? -29.838 -34.229 -4.087 1.00 66.94 171 PRO A C 1
ATOM 1289 O O . PRO A 1 171 ? -28.712 -34.495 -4.506 1.00 66.94 171 PRO A O 1
ATOM 1292 N N . GLU A 1 172 ? -30.914 -34.952 -4.372 1.00 51.69 172 GLU A N 1
ATOM 1293 C CA . GLU A 1 172 ? -31.011 -35.944 -5.433 1.00 51.69 172 GLU A CA 1
ATOM 1294 C C . GLU A 1 172 ? -30.682 -35.244 -6.760 1.00 51.69 172 GLU A C 1
ATOM 1296 O O . GLU A 1 172 ? -31.539 -34.681 -7.440 1.00 51.69 172 GLU A O 1
ATOM 1301 N N . ILE A 1 173 ? -29.393 -35.181 -7.097 1.00 62.28 173 ILE A N 1
ATOM 1302 C CA . ILE A 1 173 ? -28.956 -34.837 -8.441 1.00 62.28 173 ILE A CA 1
ATOM 1303 C C . ILE A 1 173 ? -29.180 -36.111 -9.242 1.00 62.28 173 ILE A C 1
ATOM 1305 O O . ILE A 1 173 ? -28.350 -37.019 -9.232 1.00 62.28 173 ILE A O 1
ATOM 1309 N N . GLU A 1 174 ? -30.345 -36.181 -9.878 1.00 58.00 174 GLU A N 1
ATOM 1310 C CA . GLU A 1 174 ? -30.683 -37.142 -10.918 1.00 58.00 174 GLU A CA 1
ATOM 1311 C C . GLU A 1 174 ? -29.512 -37.216 -11.909 1.00 58.00 174 GLU A C 1
ATOM 1313 O O . GLU A 1 174 ? -29.294 -36.326 -12.736 1.00 58.00 174 GLU A O 1
ATOM 1318 N N . VAL A 1 175 ? -28.700 -38.270 -11.786 1.00 59.69 175 VAL A N 1
ATOM 1319 C CA . VAL A 1 175 ? -27.631 -38.589 -12.733 1.00 59.69 175 VAL A CA 1
ATOM 1320 C C . VAL A 1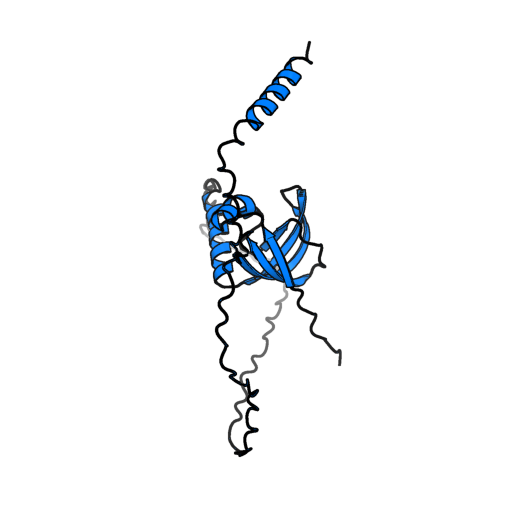 175 ? -28.300 -39.168 -13.974 1.00 59.69 175 VAL A C 1
ATOM 1322 O O . VAL A 1 175 ? -28.275 -40.370 -14.231 1.00 59.69 175 VAL A O 1
ATOM 1325 N N . GLY A 1 176 ? -28.937 -38.292 -14.748 1.00 59.31 176 GLY A N 1
ATOM 1326 C CA . GLY A 1 176 ? -29.266 -38.578 -16.131 1.00 59.31 176 GLY A CA 1
ATOM 1327 C C . GLY A 1 176 ? -27.959 -38.796 -16.904 1.00 59.31 176 GLY A C 1
ATOM 1328 O O . GLY A 1 176 ? -27.019 -38.011 -16.745 1.00 59.31 176 GLY A O 1
ATOM 1329 N N . PRO A 1 177 ? -27.843 -39.849 -17.732 1.00 71.94 177 PRO A N 1
ATOM 1330 C CA . PRO A 1 177 ? -26.662 -40.025 -18.564 1.00 71.94 177 PRO A CA 1
ATOM 1331 C C . PRO A 1 177 ? -26.535 -38.811 -19.497 1.00 71.94 177 PRO A C 1
ATOM 1333 O O . PRO A 1 177 ? -27.504 -38.486 -20.192 1.00 71.94 177 PRO A O 1
ATOM 1336 N N . PRO A 1 178 ? -25.376 -38.128 -19.569 1.00 64.56 178 PRO A N 1
ATOM 1337 C CA . PRO A 1 178 ? -25.177 -37.126 -20.597 1.00 64.56 178 PRO A CA 1
ATOM 1338 C C . PRO A 1 178 ? -25.127 -37.851 -21.942 1.00 64.56 178 PRO A C 1
ATOM 1340 O O . PRO A 1 178 ? -24.140 -38.490 -22.305 1.00 64.56 178 PRO A O 1
ATOM 1343 N N . SER A 1 179 ? -26.242 -37.762 -22.663 1.00 64.25 179 SER A N 1
ATOM 1344 C CA . SER A 1 179 ? -26.327 -38.038 -24.088 1.00 64.25 179 SER A CA 1
ATOM 1345 C C . SER A 1 179 ? -25.235 -37.233 -24.786 1.00 64.25 179 SER A C 1
ATOM 1347 O O . SER A 1 179 ? -25.265 -36.001 -24.826 1.00 64.25 179 SER A O 1
ATOM 1349 N N . VAL A 1 180 ? -24.224 -37.947 -25.272 1.00 59.75 180 VAL A N 1
ATOM 1350 C CA . VAL A 1 180 ? -23.082 -37.386 -25.985 1.00 59.75 180 VAL A CA 1
ATOM 1351 C C . VAL A 1 180 ? -23.563 -37.001 -27.382 1.00 59.75 180 VAL A C 1
ATOM 1353 O O . VAL A 1 180 ? -23.432 -37.763 -28.337 1.00 59.75 180 VAL A O 1
ATOM 1356 N N . ALA A 1 181 ? -24.170 -35.824 -27.507 1.00 59.44 181 ALA A N 1
ATOM 1357 C CA . ALA A 1 181 ? -24.361 -35.201 -28.806 1.00 59.44 181 ALA A CA 1
ATOM 1358 C C . ALA A 1 181 ? -22.998 -34.660 -29.287 1.00 59.44 181 ALA A C 1
ATOM 1360 O O . ALA A 1 181 ? -22.354 -33.906 -28.549 1.00 59.44 181 ALA A O 1
ATOM 1361 N N . PRO A 1 182 ? -22.527 -35.017 -30.496 1.00 63.12 182 PRO A N 1
ATOM 1362 C CA . PRO A 1 182 ? -21.352 -34.396 -31.089 1.00 63.12 182 PRO A CA 1
ATOM 1363 C C . PRO A 1 182 ? -21.716 -32.961 -31.477 1.00 63.12 182 PRO A C 1
ATOM 1365 O O . PRO A 1 182 ? -22.274 -32.713 -32.541 1.00 63.12 182 PRO A O 1
ATOM 1368 N N . VAL A 1 183 ? -21.442 -32.008 -30.587 1.00 60.19 183 VAL A N 1
ATOM 1369 C CA . VAL A 1 183 ? -21.537 -30.590 -30.928 1.00 60.19 183 VAL A CA 1
ATOM 1370 C C . VAL A 1 183 ? -20.307 -30.186 -31.728 1.00 60.19 183 VAL A C 1
ATOM 1372 O O . VAL A 1 183 ? -19.165 -30.255 -31.269 1.00 60.19 183 VAL A O 1
ATOM 1375 N N . ASP A 1 184 ? -20.605 -29.817 -32.966 1.00 48.62 184 ASP A N 1
ATOM 1376 C CA . ASP A 1 184 ? -19.763 -29.172 -33.954 1.00 48.62 184 ASP A CA 1
ATOM 1377 C C . ASP A 1 184 ? -18.734 -28.228 -33.319 1.00 48.62 184 ASP A C 1
ATOM 1379 O O . ASP A 1 184 ? -19.065 -27.286 -32.590 1.00 48.62 184 ASP A O 1
ATOM 1383 N N . ARG A 1 185 ? -17.458 -28.483 -33.625 1.00 51.62 185 ARG A N 1
ATOM 1384 C CA . ARG A 1 185 ? -16.334 -27.606 -33.293 1.00 51.62 185 ARG A CA 1
ATOM 1385 C C . ARG A 1 185 ? -16.459 -26.326 -34.113 1.00 51.62 185 ARG A C 1
ATOM 1387 O O . ARG A 1 185 ? -15.781 -26.151 -35.122 1.00 51.62 185 ARG A O 1
ATOM 1394 N N . THR A 1 186 ? -17.298 -25.408 -33.654 1.00 54.56 186 THR A N 1
ATOM 1395 C CA . THR A 1 186 ? -17.229 -24.020 -34.098 1.00 54.56 186 THR A CA 1
ATOM 1396 C C . THR A 1 186 ? -15.930 -23.446 -33.543 1.00 54.56 186 THR A C 1
ATOM 1398 O O . THR A 1 186 ? -15.804 -23.223 -32.340 1.00 54.56 186 THR A O 1
ATOM 1401 N N . SER A 1 187 ? -14.937 -23.294 -34.424 1.00 53.47 187 SER A N 1
ATOM 1402 C CA . SER A 1 187 ? -13.667 -22.612 -34.176 1.00 53.47 187 SER A CA 1
ATOM 1403 C C . SER A 1 187 ? -13.886 -21.342 -33.365 1.00 53.47 187 SER A C 1
ATOM 1405 O O . SER A 1 187 ? -14.378 -20.340 -33.882 1.00 53.47 187 SER A O 1
ATOM 1407 N N . VAL A 1 188 ? -13.484 -21.369 -32.097 1.00 66.38 188 VAL A N 1
ATOM 1408 C CA . VAL A 1 188 ? -13.283 -20.142 -31.333 1.00 66.38 188 VAL A CA 1
ATOM 1409 C C . VAL A 1 188 ? -12.147 -19.387 -32.034 1.00 66.38 188 VAL A C 1
ATOM 1411 O O . VAL A 1 188 ? -11.070 -19.967 -32.204 1.00 66.38 188 VAL A O 1
ATOM 1414 N N . PRO A 1 189 ? -12.357 -18.141 -32.499 1.00 63.22 189 PRO A N 1
ATOM 1415 C CA . PRO A 1 189 ? -11.296 -17.365 -33.117 1.00 63.22 189 PRO A CA 1
ATOM 1416 C C . PRO A 1 189 ? -10.181 -17.173 -32.092 1.00 63.22 189 PRO A C 1
ATOM 1418 O O . PRO A 1 189 ? -10.381 -16.589 -31.026 1.00 63.22 189 PRO A O 1
ATOM 1421 N N . VAL A 1 190 ? -9.006 -17.708 -32.418 1.00 77.12 190 VAL A N 1
ATOM 1422 C CA . VAL A 1 190 ? -7.770 -17.450 -31.685 1.00 77.12 190 VAL A CA 1
ATOM 1423 C C . VAL A 1 190 ? -7.581 -15.929 -31.651 1.00 77.12 190 VAL A C 1
ATOM 1425 O O . VAL A 1 190 ? -7.575 -15.309 -32.719 1.00 77.12 190 VAL A O 1
ATOM 1428 N N . PRO A 1 191 ? -7.474 -15.299 -30.467 1.00 76.31 191 PRO A N 1
ATOM 1429 C CA . PRO A 1 191 ? -7.200 -13.874 -30.396 1.00 76.31 191 PRO A CA 1
ATOM 1430 C C . PRO A 1 191 ? -5.860 -13.597 -31.094 1.00 76.31 191 PRO A C 1
ATOM 1432 O O . PRO A 1 191 ? -4.911 -14.364 -30.900 1.00 76.31 191 PRO A O 1
ATOM 1435 N N . PRO A 1 192 ? -5.760 -12.541 -31.923 1.00 78.06 192 PRO A N 1
ATOM 1436 C CA . PRO A 1 192 ? -4.500 -12.196 -32.564 1.00 78.06 192 PRO A CA 1
ATOM 1437 C C . PRO A 1 192 ? -3.419 -11.990 -31.491 1.00 78.06 192 PRO A C 1
ATOM 1439 O O . PRO A 1 192 ? -3.724 -11.465 -30.413 1.00 78.06 192 PRO A O 1
ATOM 1442 N N . PRO A 1 193 ? -2.166 -12.406 -31.750 1.00 77.44 193 PRO A N 1
ATOM 1443 C CA . PRO A 1 193 ? -1.075 -12.160 -30.821 1.00 77.44 193 PRO A CA 1
ATOM 1444 C C . PRO A 1 193 ? -0.970 -10.651 -30.543 1.00 77.44 193 PRO A C 1
ATOM 1446 O O . PRO A 1 193 ? -1.205 -9.847 -31.453 1.00 77.44 193 PRO A O 1
ATOM 1449 N N . PRO A 1 194 ? -0.633 -10.242 -29.305 1.00 70.81 194 PRO A N 1
ATOM 1450 C CA . PRO A 1 194 ? -0.394 -8.837 -29.011 1.00 70.81 194 PRO A CA 1
ATOM 1451 C C . PRO A 1 194 ? 0.682 -8.298 -29.966 1.00 70.81 194 PRO A C 1
ATOM 1453 O O . PRO A 1 194 ? 1.629 -9.030 -30.275 1.00 70.81 194 PRO A O 1
ATOM 1456 N N . PRO A 1 195 ? 0.563 -7.046 -30.446 1.00 67.81 195 PRO A N 1
ATOM 1457 C CA . PRO A 1 195 ? 1.588 -6.455 -31.290 1.00 67.81 195 PRO A CA 1
ATOM 1458 C C . PRO A 1 195 ? 2.920 -6.522 -30.544 1.00 67.81 195 PRO A C 1
ATOM 1460 O O . PRO A 1 195 ? 3.043 -6.038 -29.416 1.00 67.81 195 PRO A O 1
ATOM 1463 N N . THR A 1 196 ? 3.908 -7.170 -31.158 1.00 57.62 196 THR A N 1
ATOM 1464 C CA . THR A 1 196 ? 5.266 -7.248 -30.637 1.00 57.62 196 THR A CA 1
ATOM 1465 C C . THR A 1 196 ? 5.752 -5.826 -30.390 1.00 57.62 196 THR A C 1
ATOM 1467 O O . THR A 1 196 ? 5.784 -4.989 -31.294 1.00 57.62 196 THR A O 1
ATOM 1470 N N . SER A 1 197 ? 6.079 -5.550 -29.130 1.00 53.50 197 SER A N 1
ATOM 1471 C CA . SER A 1 197 ? 6.528 -4.257 -28.624 1.00 53.50 197 SER A CA 1
ATOM 1472 C C . SER A 1 197 ? 7.924 -3.933 -29.169 1.00 53.50 197 SER A C 1
ATOM 1474 O O . SER A 1 197 ? 8.940 -4.084 -28.498 1.00 53.50 197 SER A O 1
ATOM 1476 N N . SER A 1 198 ? 8.001 -3.578 -30.449 1.00 51.97 198 SER A N 1
ATOM 1477 C CA . SER A 1 198 ? 9.248 -3.163 -31.107 1.00 51.97 198 SER A CA 1
ATOM 1478 C C . SER A 1 198 ? 9.077 -1.942 -32.014 1.00 51.97 198 SER A C 1
ATOM 1480 O O . SER A 1 198 ? 10.046 -1.514 -32.627 1.00 51.97 198 SER A O 1
ATOM 1482 N N . ALA A 1 199 ? 7.888 -1.327 -32.064 1.00 49.16 199 ALA A N 1
ATOM 1483 C CA . ALA A 1 199 ? 7.623 -0.177 -32.938 1.00 49.16 199 ALA A CA 1
ATOM 1484 C C . ALA A 1 199 ? 7.416 1.175 -32.219 1.00 49.16 199 ALA A C 1
ATOM 1486 O O . ALA A 1 199 ? 7.403 2.203 -32.886 1.00 49.16 199 ALA A O 1
ATOM 1487 N N . ILE A 1 200 ? 7.281 1.230 -30.885 1.00 48.91 200 ILE A N 1
ATOM 1488 C CA . ILE A 1 200 ? 6.886 2.484 -30.197 1.00 48.91 200 ILE A CA 1
ATOM 1489 C C . ILE A 1 200 ? 8.090 3.359 -29.783 1.00 48.91 200 ILE A C 1
ATOM 1491 O O . ILE A 1 200 ? 7.952 4.565 -29.610 1.00 48.91 200 ILE A O 1
ATOM 1495 N N . VAL A 1 201 ? 9.312 2.817 -29.738 1.00 49.84 201 VAL A N 1
ATOM 1496 C CA . VAL A 1 201 ? 10.500 3.577 -29.282 1.00 49.84 201 VAL A CA 1
ATOM 1497 C C . VAL A 1 201 ? 10.990 4.621 -30.309 1.00 49.84 201 VAL A C 1
ATOM 1499 O O . VAL A 1 201 ? 11.840 5.452 -29.998 1.00 49.84 201 VAL A O 1
ATOM 1502 N N . ALA A 1 202 ? 10.445 4.639 -31.530 1.00 47.84 202 ALA A N 1
ATOM 1503 C CA . ALA A 1 202 ? 10.854 5.598 -32.559 1.00 47.84 202 ALA A CA 1
ATOM 1504 C C . ALA A 1 202 ? 10.135 6.963 -32.478 1.00 47.84 202 ALA A C 1
ATOM 1506 O O . ALA A 1 202 ? 10.676 7.944 -32.980 1.00 47.84 202 ALA A O 1
ATOM 1507 N N . SER A 1 203 ? 8.965 7.070 -31.831 1.00 47.47 203 SER A N 1
ATOM 1508 C CA . SER A 1 203 ? 8.130 8.286 -31.933 1.00 47.47 203 SER A CA 1
ATOM 1509 C C . SER A 1 203 ? 8.346 9.343 -30.842 1.00 47.47 203 SER A C 1
ATOM 1511 O O . SER A 1 203 ? 8.043 10.510 -31.079 1.00 47.47 203 SER A O 1
ATOM 1513 N N . GLU A 1 204 ? 8.901 9.004 -29.674 1.00 50.25 204 GLU A N 1
ATOM 1514 C CA . GLU A 1 204 ? 9.128 10.003 -28.608 1.00 50.25 204 GLU A CA 1
ATOM 1515 C C . GLU A 1 204 ? 10.438 10.789 -28.758 1.00 50.25 204 GLU A C 1
ATOM 1517 O O . GLU A 1 204 ? 10.551 11.913 -28.261 1.00 50.25 204 GLU A O 1
ATOM 1522 N N . ARG A 1 205 ? 11.426 10.253 -29.490 1.00 53.12 205 ARG A N 1
ATOM 1523 C CA . ARG A 1 205 ? 12.698 10.957 -29.722 1.00 53.12 205 ARG A CA 1
ATOM 1524 C C . ARG A 1 205 ? 12.557 12.175 -30.641 1.00 53.12 205 ARG A C 1
ATOM 1526 O O . ARG A 1 205 ? 13.283 13.148 -30.440 1.00 53.12 205 ARG A O 1
ATOM 1533 N N . ASP A 1 206 ? 11.612 12.162 -31.579 1.00 50.66 206 ASP A N 1
ATOM 1534 C CA . ASP A 1 206 ? 11.408 13.275 -32.518 1.00 50.66 206 ASP A CA 1
ATOM 1535 C C . ASP A 1 206 ? 10.733 14.489 -31.846 1.00 50.66 206 ASP A C 1
ATOM 1537 O O . ASP A 1 206 ? 11.178 15.630 -31.997 1.00 50.66 206 ASP A O 1
ATOM 1541 N N . ALA A 1 207 ? 9.750 14.252 -30.968 1.00 55.91 207 ALA A N 1
ATOM 1542 C CA . ALA A 1 207 ? 9.018 15.318 -30.274 1.00 55.91 207 ALA A CA 1
ATOM 1543 C C . ALA A 1 207 ? 9.881 16.111 -29.266 1.00 55.91 207 ALA A C 1
ATOM 1545 O O . ALA A 1 207 ? 9.646 17.301 -29.026 1.00 55.91 207 ALA A O 1
ATOM 1546 N N . ALA A 1 208 ? 10.902 15.481 -28.675 1.00 57.81 208 ALA A N 1
ATOM 1547 C CA . ALA A 1 208 ? 11.822 16.153 -27.756 1.00 57.81 208 ALA A CA 1
ATOM 1548 C C . ALA A 1 208 ? 12.807 17.086 -28.488 1.00 57.81 208 ALA A C 1
ATOM 1550 O O . ALA A 1 208 ? 13.140 18.162 -27.977 1.00 57.81 208 ALA A O 1
ATOM 1551 N N . LEU A 1 209 ? 13.238 16.721 -29.702 1.00 59.91 209 LEU A N 1
ATOM 1552 C CA . LEU A 1 209 ? 14.183 17.520 -30.488 1.00 59.91 209 LEU A CA 1
ATOM 1553 C C . LEU A 1 209 ? 13.520 18.768 -31.096 1.00 59.91 209 LEU A C 1
ATOM 1555 O O . LEU A 1 209 ? 14.151 19.826 -31.197 1.00 59.91 209 LEU A O 1
ATOM 1559 N N . GLU A 1 210 ? 12.236 18.677 -31.448 1.00 58.28 210 GLU A N 1
ATOM 1560 C CA . GLU A 1 210 ? 11.478 19.800 -32.009 1.00 58.28 210 GLU A CA 1
ATOM 1561 C C . GLU A 1 210 ? 11.206 20.899 -30.961 1.00 58.28 210 GLU A C 1
ATOM 1563 O O . GLU A 1 210 ? 11.379 22.091 -31.238 1.00 58.28 210 GLU A O 1
ATOM 1568 N N . ARG A 1 211 ? 10.927 20.517 -29.705 1.00 63.06 211 ARG A N 1
ATOM 1569 C CA . ARG A 1 211 ? 10.776 21.465 -28.581 1.00 63.06 211 ARG A CA 1
ATOM 1570 C C . ARG A 1 211 ? 12.079 22.195 -28.241 1.00 63.06 211 ARG A C 1
ATOM 1572 O O . ARG A 1 211 ? 12.045 23.366 -27.854 1.00 63.06 211 ARG A O 1
ATOM 1579 N N . LEU A 1 212 ? 13.228 21.540 -28.423 1.00 64.88 212 LEU A N 1
ATOM 1580 C CA . LEU A 1 212 ? 14.534 22.165 -28.207 1.00 64.88 212 LEU A CA 1
ATOM 1581 C C . LEU A 1 212 ? 14.879 23.168 -29.324 1.00 64.88 212 LEU A C 1
ATOM 1583 O O . LEU A 1 212 ? 15.399 24.248 -29.040 1.00 64.88 212 LEU A O 1
ATOM 1587 N N . ARG A 1 213 ? 14.514 22.870 -30.580 1.00 67.25 213 ARG A N 1
ATOM 1588 C CA . ARG A 1 213 ? 14.676 23.803 -31.712 1.00 67.25 213 ARG A CA 1
ATOM 1589 C C . ARG A 1 213 ? 13.765 25.029 -31.611 1.00 67.25 213 ARG A C 1
ATOM 1591 O O . ARG A 1 213 ? 14.215 26.129 -31.930 1.00 67.25 213 ARG A O 1
ATOM 1598 N N . ALA A 1 214 ? 12.534 24.875 -31.122 1.00 66.00 214 ALA A N 1
ATOM 1599 C CA . ALA A 1 214 ? 11.617 25.999 -30.917 1.00 66.00 214 ALA A CA 1
ATOM 1600 C C . ALA A 1 214 ? 12.141 27.010 -29.874 1.00 66.00 214 ALA A C 1
ATOM 1602 O O . ALA A 1 214 ? 11.999 28.217 -30.057 1.00 66.00 214 ALA A O 1
ATOM 1603 N N . ARG A 1 215 ? 12.827 26.542 -28.819 1.00 65.81 215 ARG A N 1
ATOM 1604 C CA . ARG A 1 215 ? 13.422 27.415 -27.787 1.00 65.81 215 ARG A CA 1
ATOM 1605 C C . ARG A 1 215 ? 14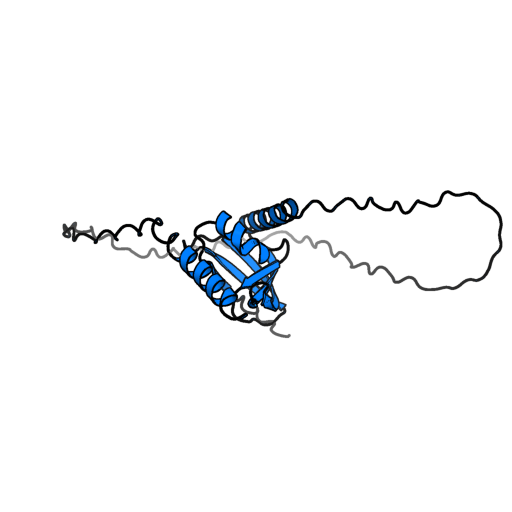.616 28.238 -28.271 1.00 65.81 215 ARG A C 1
ATOM 1607 O O . ARG A 1 215 ? 14.828 29.337 -27.770 1.00 65.81 215 ARG A O 1
ATOM 1614 N N . LEU A 1 216 ? 15.380 27.733 -29.237 1.00 63.31 216 LEU A N 1
ATOM 1615 C CA . LEU A 1 216 ? 16.539 28.443 -29.791 1.00 63.31 216 LEU A CA 1
ATOM 1616 C C . LEU A 1 216 ? 16.152 29.517 -30.818 1.00 63.31 216 LEU A C 1
ATOM 1618 O O . LEU A 1 216 ? 16.933 30.430 -31.060 1.00 63.31 216 LEU A O 1
ATOM 1622 N N . ARG A 1 217 ? 14.947 29.444 -31.398 1.00 63.69 217 ARG A N 1
ATOM 1623 C CA . ARG A 1 217 ? 14.493 30.370 -32.449 1.00 63.69 217 ARG A CA 1
ATOM 1624 C C . ARG A 1 217 ? 13.767 31.621 -31.916 1.00 63.69 217 ARG A C 1
ATOM 1626 O O . ARG A 1 217 ? 13.505 32.530 -32.688 1.00 63.69 217 ARG A O 1
ATOM 1633 N N . GLY A 1 218 ? 13.464 31.682 -30.615 1.00 51.62 218 GLY A N 1
ATOM 1634 C CA . GLY A 1 218 ? 12.749 32.798 -29.972 1.00 51.62 218 GLY A CA 1
ATOM 1635 C C . GLY A 1 218 ? 13.624 33.780 -29.185 1.00 51.62 218 GLY A C 1
ATOM 1636 O O . GLY A 1 218 ? 13.098 34.503 -28.344 1.00 51.62 218 GLY A O 1
ATOM 1637 N N . ARG A 1 219 ? 14.950 33.768 -29.378 1.00 54.47 219 ARG A N 1
ATOM 1638 C CA . ARG A 1 219 ? 15.895 34.619 -28.630 1.00 54.47 219 ARG A CA 1
ATOM 1639 C C . ARG A 1 219 ? 16.855 35.392 -29.544 1.00 54.47 219 ARG A C 1
ATOM 1641 O O . ARG A 1 219 ? 18.040 35.502 -29.235 1.00 54.47 219 ARG A O 1
ATOM 1648 N N . ALA A 1 220 ? 16.329 35.882 -30.661 1.00 50.38 220 ALA A N 1
ATOM 1649 C CA . ALA A 1 220 ? 16.954 36.902 -31.497 1.00 50.38 220 ALA A CA 1
ATOM 1650 C C . ALA A 1 220 ? 16.080 38.157 -31.464 1.00 50.38 220 ALA A C 1
ATOM 1652 O O . ALA A 1 220 ? 14.840 37.982 -31.512 1.00 50.38 220 ALA A O 1
#

pLDDT: mean 72.65, std 18.17, range [44.59, 96.56]

Secondary structure (DSSP, 8-state):
---------EEEEEEES-SSHHHHHHHHGGGB-SSEEEEETPPP--TT-EEEEEEEETT--EEEEEEEEEEEEEE-TTSSEEEEEEEEEE-HHHHHHHHHHHHHHHHHS------------------------------------------------------------------------------PPPPPPPPPS-SGGGTHHHHHHHHHHHHHTT--

Radius of gyration: 33.01 Å; chains: 1; bounding box: 68×77×85 Å

Foldseek 3Di:
DDPPPPDDAAEEEDEDADDDLVVCLVPPLLQAALFKGKAFPDDWDDFQHKHWYWYAYPVRHTQWTAIWGWHGWDQDPVRTIITMTTGPTTDPNNNVSSVVSNVVVCVPPDPPPPPDPPPPPDDDDDDDDDDDDDDDDDDDPDDPDDDDDDDDDDDDDDDDDPDDDDDDPDPPPPPDPPPPDPDDPPDDPDPPDDPDPPPPVPPPVVVVVVVVVVVVVPPD

Sequence (220 aa):
MSDESPKPIVALRVVRPYDSEDQFLREEAFALTRTSLVLVGANPRPEGVILRFELVLRSGAILLRGEGRVLGHGPTELGEPGLTLKFTRLDPRSKALVDRAAAAKVAEAPAPSETPPIVRSAPAALPEEVPAYARATVPNLKAVRIPVKEPVDEGPEVLRAEVVGPEPSEPEIEVGPPSVAPVDRTSVPVPPPPPTSSAIVASERDAALERLRARLRGRA